Protein AF-0000000079470079 (afdb_homodimer)

Foldseek 3Di:
DPPQVLVVLLVLLVVLLVVLVVVLVVVQCVVPPVRVCCVVDVVVDPDDDDALSNLSVVLSVVSVVCSVLSVVLSVLCVVVVLDDDQLNVLSCQLSVLSNVLRVCSSVPPPVVNVVSVVSNVVSSVSSNVSNVPD/DPPQVLVVLLVLLVVLLVVLVVVLVVLQVVPVVLVVVCVVDPVVDPSQDDALSNLSVVLSVVSVVCSVLSVVLSVLCVVVVLDDDLLNVLSCLLSVLSNVLNVCSSVVPPVVNVVSSVSNVVSSVSSNVSNVPD

Radius of gyration: 19.9 Å; Cα contacts (8 Å, |Δi|>4): 316; chains: 2; bounding box: 45×56×45 Å

Solvent-accessible surface area (backbone atoms only — not comparable to full-atom values): 13755 Å² total; per-residue (Å²): 127,82,59,60,67,53,52,52,43,50,44,51,41,43,52,54,51,52,52,38,49,51,49,24,54,51,42,47,46,68,52,37,81,73,24,38,58,36,62,70,38,74,54,53,60,89,78,82,66,59,72,55,30,26,32,31,45,51,48,39,54,53,46,65,67,47,47,60,56,44,50,52,34,53,51,50,17,53,77,71,68,42,66,48,70,58,31,42,52,10,45,49,36,25,46,52,25,55,61,55,32,47,62,30,40,46,72,66,42,61,72,65,30,53,53,33,50,49,48,21,49,50,10,44,48,38,24,47,47,36,60,73,50,131,128,82,76,60,66,55,59,54,44,51,55,52,42,49,51,53,51,52,50,38,50,51,50,22,54,52,40,52,58,69,46,41,63,66,47,46,53,39,65,73,38,89,59,80,58,79,82,76,58,47,63,55,30,25,27,31,44,52,46,40,52,53,47,64,68,50,46,59,52,44,52,51,32,52,51,42,16,52,75,56,67,41,66,47,69,60,32,42,53,12,44,52,36,25,46,52,26,54,62,54,33,48,61,32,39,43,71,57,43,51,73,65,30,54,54,31,52,49,45,21,50,49,11,42,47,37,24,38,47,36,57,74,49,132

Sequence (268 aa):
MSAAPELLLIGAAIIVGILQLLWATAAARMHPEQDLKWAAGPRDEHRVLTGVSGRLDRAYRNFQETFPFFVAATFAAYLVAKTGELTLWGGLLYVGARILYVPLYAAGITGLRTLVWFVSMIGVGMIVAAIFLAMSAAPELLLIGAAIIVGILQLLWATAAARMHPEQDLKWAAGPRDEHRVLTGVSGRLDRAYRNFQETFPFFVAATFAAYLVAKTGELTLWGGLLYVGARILYVPLYAAGITGLRTLVWFVSMIGVGMIVAAIFLA

pLDDT: mean 88.1, std 15.41, range [39.72, 98.81]

Nearest PDB structures (foldseek):
  9exz-assembly2_B  TM=5.163E-01  e=6.203E+00  synthetic construct
  8i7r-assembly1_A4  TM=3.449E-01  e=9.709E+00  Mus musculus
  7uwb-assembly1_c  TM=3.811E-01  e=4.838E-02  Citrus x limon
  8qb9-assembly1_A  TM=4.125E-01  e=9.054E+00  Saccharomyces cerevisiae
  3plt-assembly1_B  TM=3.317E-01  e=7.774E+00  Saccharomyces cerevisiae

Organism: NCBI:txid2803784

Secondary structure (DSSP, 8-state):
----HHHHHHHHHHHHHHHHHHHHHHHHHHSHHHHHHHHHTT--S-----HHHHHHHHHHHHHHHHHHHHHHHHHHHHHTT--SHHHHHHHHHHHHHHHHHHHHHHTT-HHHHHHHHHHHHHHHHHHHHHHH--/----HHHHHHHHHHHHHHHHHHHHHHHHHH-HHHHHHHHHTTS-S-----HHHHHHHHHHHHHHHHHHHHHHHHHHHHHTT--SHHHHHHHHHHHHHHHHHHHHHHTT-HHHHHHHHHHHHHHHHHHHHHHH--

Structure (mmCIF, N/CA/C/O backbone):
data_AF-0000000079470079-model_v1
#
loop_
_entity.id
_entity.type
_entity.pdbx_description
1 polymer 'MAPEG family protein'
#
loop_
_atom_site.group_PDB
_atom_site.id
_atom_site.type_symbol
_atom_site.label_atom_id
_atom_site.label_alt_id
_atom_site.label_comp_id
_atom_site.label_asym_id
_atom_site.label_entity_id
_atom_site.label_seq_id
_atom_site.pdbx_PDB_ins_code
_atom_site.Cartn_x
_atom_site.Cartn_y
_atom_site.Cartn_z
_atom_site.occupancy
_atom_site.B_iso_or_equiv
_atom_site.auth_seq_id
_atom_site.auth_comp_id
_atom_site.auth_asym_id
_atom_site.auth_atom_id
_atom_site.pdbx_PDB_model_num
ATOM 1 N N . MET A 1 1 ? 12.539 -25.266 -8.367 1 41.16 1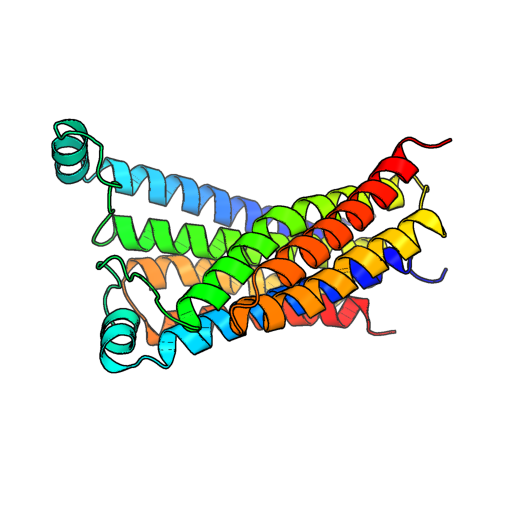 MET A N 1
ATOM 2 C CA . MET A 1 1 ? 11.188 -25.188 -8.914 1 41.16 1 MET A CA 1
ATOM 3 C C . MET A 1 1 ? 10.789 -23.734 -9.188 1 41.16 1 MET A C 1
ATOM 5 O O . MET A 1 1 ? 11.094 -22.859 -8.391 1 41.16 1 MET A O 1
ATOM 9 N N . SER A 1 2 ? 10.648 -23.281 -10.43 1 51.06 2 SER A N 1
ATOM 10 C CA . SER A 1 2 ? 10.508 -21.906 -10.906 1 51.06 2 SER A CA 1
ATOM 11 C C . SER A 1 2 ? 9.406 -21.172 -10.148 1 51.06 2 SER A C 1
ATOM 13 O O . SER A 1 2 ? 8.344 -21.734 -9.883 1 51.06 2 SER A O 1
ATOM 15 N N . ALA A 1 3 ? 9.758 -20.156 -9.32 1 63.25 3 ALA A N 1
ATOM 16 C CA . ALA A 1 3 ? 8.773 -19.422 -8.531 1 63.25 3 ALA A CA 1
ATOM 17 C C . ALA A 1 3 ? 7.508 -19.141 -9.352 1 63.25 3 ALA A C 1
ATOM 19 O O . ALA A 1 3 ? 7.578 -18.969 -10.57 1 63.25 3 ALA A O 1
ATOM 20 N N . ALA A 1 4 ? 6.273 -19.438 -8.859 1 81.12 4 ALA A N 1
ATOM 21 C CA . ALA A 1 4 ? 5.016 -19.156 -9.547 1 81.12 4 ALA A CA 1
ATOM 22 C C . ALA A 1 4 ? 4.992 -17.734 -10.086 1 81.12 4 ALA A C 1
ATOM 24 O O . ALA A 1 4 ? 5.234 -16.781 -9.336 1 81.12 4 ALA A O 1
ATOM 25 N N . PRO A 1 5 ? 5.055 -17.625 -11.445 1 92.75 5 PRO A N 1
ATOM 26 C CA . PRO A 1 5 ? 5.055 -16.297 -12.078 1 92.75 5 PRO A CA 1
ATOM 27 C C . PRO A 1 5 ? 4.023 -15.352 -11.469 1 92.75 5 PRO A C 1
ATOM 29 O O . PRO A 1 5 ? 4.215 -14.133 -11.469 1 92.75 5 PRO A O 1
ATOM 32 N N . GLU A 1 6 ? 2.994 -15.906 -10.883 1 94 6 GLU A N 1
ATOM 33 C CA . GLU A 1 6 ? 1.957 -15.086 -10.266 1 94 6 GLU A CA 1
ATOM 34 C C . GLU A 1 6 ? 2.496 -14.336 -9.047 1 94 6 GLU A C 1
ATOM 36 O O . GLU A 1 6 ? 2.072 -13.211 -8.773 1 94 6 GLU A O 1
ATOM 41 N N . LEU A 1 7 ? 3.395 -14.969 -8.359 1 94.19 7 LEU A N 1
ATOM 42 C CA . LEU A 1 7 ? 3.971 -14.305 -7.191 1 94.19 7 LEU A CA 1
ATOM 43 C C . LEU A 1 7 ? 4.906 -13.18 -7.609 1 94.19 7 LEU A C 1
ATOM 45 O O . LEU A 1 7 ? 5.02 -12.164 -6.914 1 94.19 7 LEU A O 1
ATOM 49 N N . LEU A 1 8 ? 5.527 -13.281 -8.734 1 94.69 8 LEU A N 1
ATOM 50 C CA . LEU A 1 8 ? 6.309 -12.188 -9.289 1 94.69 8 LEU A CA 1
ATOM 51 C C . LEU A 1 8 ? 5.402 -11.023 -9.695 1 94.69 8 LEU A C 1
ATOM 53 O O . LEU A 1 8 ? 5.793 -9.859 -9.602 1 94.69 8 LEU A O 1
ATOM 57 N N . LEU A 1 9 ? 4.219 -11.406 -10.102 1 97.12 9 LEU A N 1
ATOM 58 C CA . LEU A 1 9 ? 3.268 -10.367 -10.492 1 97.12 9 LEU A CA 1
ATOM 59 C C . LEU A 1 9 ? 2.791 -9.586 -9.273 1 97.12 9 LEU A C 1
ATOM 61 O O . LEU A 1 9 ? 2.453 -8.398 -9.383 1 97.12 9 LEU A O 1
ATOM 65 N N . ILE A 1 10 ? 2.791 -10.18 -8.07 1 97.25 10 ILE A N 1
ATOM 66 C CA . ILE A 1 10 ? 2.559 -9.422 -6.848 1 97.25 10 ILE A CA 1
ATOM 67 C C . ILE A 1 10 ? 3.674 -8.398 -6.656 1 97.25 10 ILE A C 1
ATOM 69 O O . ILE A 1 10 ? 3.408 -7.23 -6.352 1 97.25 10 ILE A O 1
ATOM 73 N N . GLY A 1 11 ? 4.945 -8.828 -6.867 1 96.88 11 GLY A N 1
ATOM 74 C CA . GLY A 1 11 ? 6.062 -7.902 -6.809 1 96.88 11 GLY A CA 1
ATOM 75 C C . GLY A 1 11 ? 5.93 -6.742 -7.777 1 96.88 11 GLY A C 1
ATOM 76 O O . GLY A 1 11 ? 6.184 -5.59 -7.418 1 96.88 11 GLY A O 1
ATOM 77 N N . ALA A 1 12 ? 5.523 -7.051 -8.977 1 97.75 12 ALA A N 1
ATOM 78 C CA 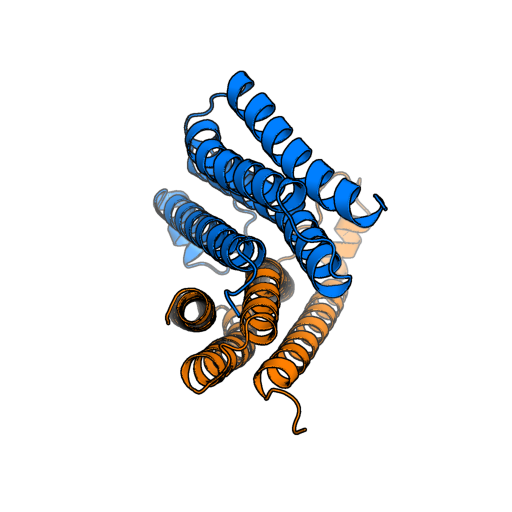. ALA A 1 12 ? 5.328 -6.02 -9.992 1 97.75 12 ALA A CA 1
ATOM 79 C C . ALA A 1 12 ? 4.227 -5.047 -9.586 1 97.75 12 ALA A C 1
ATOM 81 O O . ALA A 1 12 ? 4.359 -3.834 -9.773 1 97.75 12 ALA A O 1
ATOM 82 N N . ALA A 1 13 ? 3.172 -5.555 -9.062 1 98.62 13 ALA A N 1
ATOM 83 C CA . ALA A 1 13 ? 2.07 -4.707 -8.617 1 98.62 13 ALA A CA 1
ATOM 84 C C . ALA A 1 13 ? 2.514 -3.791 -7.477 1 98.62 13 ALA A C 1
ATOM 86 O O . ALA A 1 13 ? 2.082 -2.639 -7.395 1 98.62 13 ALA A O 1
ATOM 87 N N . ILE A 1 14 ? 3.334 -4.305 -6.594 1 98.38 14 ILE A N 1
ATOM 88 C CA . ILE A 1 14 ? 3.852 -3.496 -5.496 1 98.38 14 ILE A CA 1
ATOM 89 C C . ILE A 1 14 ? 4.688 -2.346 -6.051 1 98.38 14 ILE A C 1
ATOM 91 O O . ILE A 1 14 ? 4.578 -1.208 -5.59 1 98.38 14 ILE A O 1
ATOM 95 N N . ILE A 1 15 ? 5.512 -2.625 -7.051 1 98 15 ILE A N 1
ATOM 96 C CA . ILE A 1 15 ? 6.312 -1.585 -7.684 1 98 15 ILE A CA 1
ATOM 97 C C . ILE A 1 15 ? 5.398 -0.512 -8.273 1 98 15 ILE A C 1
ATOM 99 O O . ILE A 1 15 ? 5.645 0.685 -8.094 1 98 15 ILE A O 1
ATOM 103 N N . VAL A 1 16 ? 4.34 -0.956 -8.953 1 98 16 VAL A N 1
ATOM 104 C CA . VAL A 1 16 ? 3.365 -0.017 -9.5 1 98 16 VAL A CA 1
ATOM 105 C C . VAL A 1 16 ? 2.787 0.844 -8.383 1 98 16 VAL A C 1
ATOM 107 O O . VAL A 1 16 ? 2.701 2.068 -8.516 1 98 16 VAL A O 1
ATOM 110 N N . GLY A 1 17 ? 2.381 0.22 -7.273 1 97.88 17 GLY A N 1
ATOM 111 C CA . GLY A 1 17 ? 1.821 0.94 -6.141 1 97.88 17 GLY A CA 1
ATOM 112 C C . GLY A 1 17 ? 2.793 1.929 -5.523 1 97.88 17 GLY A C 1
ATOM 113 O O . GLY A 1 17 ? 2.422 3.066 -5.227 1 97.88 17 GLY A O 1
ATOM 114 N N . ILE A 1 18 ? 4.051 1.528 -5.34 1 96.75 18 ILE A N 1
ATOM 115 C CA . ILE A 1 18 ? 5.066 2.389 -4.742 1 96.75 18 ILE A CA 1
ATOM 116 C C . ILE A 1 18 ? 5.324 3.59 -5.648 1 96.75 18 ILE A C 1
ATOM 118 O O . ILE A 1 18 ? 5.43 4.723 -5.176 1 96.75 18 ILE A O 1
ATOM 122 N N . LEU A 1 19 ? 5.43 3.367 -6.918 1 96.69 19 LEU A N 1
ATOM 123 C CA . LEU A 1 19 ? 5.641 4.461 -7.859 1 96.69 19 LEU A CA 1
ATOM 124 C C . LEU A 1 19 ? 4.465 5.43 -7.836 1 96.69 19 LEU A C 1
ATOM 126 O O . LEU A 1 19 ? 4.652 6.648 -7.906 1 96.69 19 LEU A O 1
ATOM 130 N N . GLN A 1 20 ? 3.273 4.918 -7.777 1 97.06 20 GLN A N 1
ATOM 131 C CA . GLN A 1 20 ? 2.098 5.777 -7.691 1 97.06 20 GLN A CA 1
ATOM 132 C C . GLN A 1 20 ? 2.117 6.609 -6.41 1 97.06 20 GLN A C 1
ATOM 134 O O . GLN A 1 20 ? 1.799 7.797 -6.434 1 97.06 20 GLN A O 1
ATOM 139 N N . LEU A 1 21 ? 2.426 5.953 -5.348 1 95.12 21 LEU A N 1
ATOM 140 C CA . LEU A 1 21 ? 2.508 6.645 -4.062 1 95.12 21 LEU A CA 1
ATOM 141 C C . LEU A 1 21 ? 3.527 7.777 -4.117 1 95.12 21 LEU A C 1
ATOM 143 O O . LEU A 1 21 ? 3.234 8.898 -3.709 1 95.12 21 LEU A O 1
ATOM 147 N N . LEU A 1 22 ? 4.676 7.52 -4.656 1 93.62 22 LEU A N 1
ATOM 148 C CA . LEU A 1 22 ? 5.73 8.516 -4.77 1 93.62 22 LEU A CA 1
ATOM 149 C C . LEU A 1 22 ? 5.316 9.641 -5.711 1 93.62 22 LEU A C 1
ATOM 151 O O . LEU A 1 22 ? 5.574 10.82 -5.438 1 93.62 22 LEU A O 1
ATOM 155 N N . TRP A 1 23 ? 4.723 9.289 -6.797 1 92 23 TRP A N 1
ATOM 156 C CA . TRP A 1 23 ? 4.277 10.289 -7.766 1 92 23 TRP A CA 1
ATOM 157 C C . TRP A 1 23 ? 3.197 11.18 -7.168 1 92 23 TRP A C 1
ATOM 159 O O . TRP A 1 23 ? 3.258 12.406 -7.297 1 92 23 TRP A O 1
ATOM 169 N N . ALA A 1 24 ? 2.244 10.602 -6.527 1 91.56 24 ALA A N 1
ATOM 170 C CA . ALA A 1 24 ? 1.172 11.367 -5.906 1 91.56 24 ALA A CA 1
ATOM 171 C C . ALA A 1 24 ? 1.721 12.305 -4.828 1 91.56 24 ALA A C 1
ATOM 173 O O . ALA A 1 24 ? 1.316 13.461 -4.742 1 91.56 24 ALA A O 1
ATOM 174 N N . THR A 1 25 ? 2.631 11.773 -4.039 1 88.5 25 THR A N 1
ATOM 175 C CA . THR A 1 25 ? 3.238 12.562 -2.973 1 88.5 25 THR A CA 1
ATOM 176 C C . THR A 1 25 ? 4.051 13.719 -3.551 1 88.5 25 THR A C 1
ATOM 178 O O . THR A 1 25 ? 3.967 14.852 -3.066 1 88.5 25 THR A O 1
ATOM 181 N N . ALA A 1 26 ? 4.828 13.453 -4.594 1 87.25 26 ALA A N 1
ATOM 182 C CA . ALA A 1 26 ? 5.629 14.484 -5.25 1 87.25 26 ALA A CA 1
ATOM 183 C C . ALA A 1 26 ? 4.742 15.555 -5.875 1 87.25 26 ALA A C 1
ATOM 185 O O . ALA A 1 26 ? 5.023 16.75 -5.762 1 87.25 26 ALA A O 1
ATOM 186 N N . ALA A 1 27 ? 3.715 15.195 -6.523 1 85.75 27 ALA A N 1
ATOM 187 C CA . ALA A 1 27 ? 2.803 16.125 -7.176 1 85.75 27 ALA A CA 1
ATOM 188 C C . ALA A 1 27 ? 2.096 17.016 -6.152 1 85.75 27 ALA A C 1
ATOM 190 O O . ALA A 1 27 ? 1.812 18.188 -6.418 1 85.75 27 ALA A O 1
ATOM 191 N N . ALA A 1 28 ? 1.817 16.438 -5.094 1 81 28 ALA A N 1
ATOM 192 C CA . ALA A 1 28 ? 1.152 17.188 -4.031 1 81 28 ALA A CA 1
ATOM 193 C C . ALA A 1 28 ? 2.072 18.25 -3.459 1 81 28 ALA A C 1
ATOM 195 O O . ALA A 1 28 ? 1.606 19.297 -2.998 1 81 28 ALA A O 1
ATOM 196 N N . ARG A 1 29 ? 3.361 18.062 -3.609 1 76.94 29 ARG A N 1
ATOM 197 C CA . ARG A 1 29 ? 4.34 18.984 -3.057 1 76.94 29 ARG A CA 1
ATOM 198 C C . ARG A 1 29 ? 4.684 20.078 -4.066 1 76.94 29 ARG A C 1
ATOM 200 O O . ARG A 1 29 ? 5.199 21.141 -3.693 1 76.94 29 ARG A O 1
ATOM 207 N N . MET A 1 30 ? 4.629 19.797 -5.34 1 67.44 30 MET A N 1
ATOM 208 C CA . MET A 1 30 ? 4.988 20.75 -6.383 1 67.44 30 MET A CA 1
ATOM 209 C C . MET A 1 30 ? 3.984 21.906 -6.438 1 67.44 30 MET A C 1
ATOM 211 O O . MET A 1 30 ? 4.238 22.922 -7.074 1 67.44 30 MET A O 1
ATOM 215 N N . HIS A 1 31 ? 2.93 21.875 -6.102 1 57.59 31 HIS A N 1
ATOM 216 C CA . HIS A 1 31 ? 2.08 23.047 -5.988 1 57.59 31 HIS A CA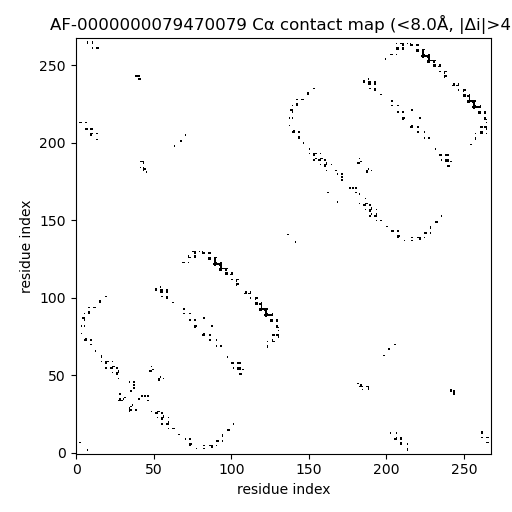 1
ATOM 217 C C . HIS A 1 31 ? 2.334 23.781 -4.68 1 57.59 31 HIS A C 1
ATOM 219 O O . HIS A 1 31 ? 1.545 23.672 -3.738 1 57.59 31 HIS A O 1
ATOM 225 N N . PRO A 1 32 ? 3.512 24.422 -4.605 1 50.47 32 PRO A N 1
ATOM 226 C CA . PRO A 1 32 ? 4.32 24.906 -3.48 1 50.47 32 PRO A CA 1
ATOM 227 C C . PRO A 1 32 ? 3.553 25.859 -2.566 1 50.47 32 PRO A C 1
ATOM 229 O O . PRO A 1 32 ? 3.748 25.844 -1.348 1 50.47 32 PRO A O 1
ATOM 232 N N . GLU A 1 33 ? 3.164 26.938 -3.238 1 48.78 33 GLU A N 1
ATOM 233 C CA . GLU A 1 33 ? 2.617 27.969 -2.365 1 48.78 33 GLU A CA 1
ATOM 234 C C . GLU A 1 33 ? 1.643 27.375 -1.351 1 48.78 33 GLU A C 1
ATOM 236 O O . GLU A 1 33 ? 1.713 27.688 -0.16 1 48.78 33 GLU A O 1
ATOM 241 N N . GLN A 1 34 ? 0.645 26.781 -1.829 1 48.69 34 GLN A N 1
ATOM 242 C CA . GLN A 1 34 ? -0.403 26.266 -0.956 1 48.69 34 GLN A CA 1
ATOM 243 C C . GLN A 1 34 ? 0.083 25.031 -0.182 1 48.69 34 GLN A C 1
ATOM 245 O O . GLN A 1 34 ? -0.277 24.844 0.982 1 48.69 34 GLN A O 1
ATOM 250 N N . ASP A 1 35 ? 1.015 24.156 -0.714 1 49.47 35 ASP A N 1
ATOM 251 C CA . ASP A 1 35 ? 1.296 22.797 -0.261 1 49.47 35 ASP A CA 1
ATOM 252 C C . ASP A 1 35 ? 2.514 22.766 0.66 1 49.47 35 ASP A C 1
ATOM 254 O O . ASP A 1 35 ? 2.545 22.016 1.633 1 49.47 35 ASP A O 1
ATOM 258 N N . LEU A 1 36 ? 3.605 23.547 0.278 1 47.56 36 LEU A N 1
ATOM 259 C CA . LEU A 1 36 ? 4.789 23.531 1.129 1 47.56 36 LEU A CA 1
ATOM 260 C C . LEU A 1 36 ? 4.449 24 2.543 1 47.56 36 LEU A C 1
ATOM 262 O O . LEU A 1 36 ? 4.938 23.422 3.521 1 47.56 36 LEU A O 1
ATOM 266 N N . LYS A 1 37 ? 3.861 25.203 2.562 1 49.47 37 LYS A N 1
ATOM 267 C CA . LYS A 1 37 ? 3.447 25.672 3.885 1 49.47 37 LYS A CA 1
ATOM 268 C C . LYS A 1 37 ? 2.627 24.609 4.609 1 49.47 37 LYS A C 1
ATOM 270 O O . LYS A 1 37 ? 2.791 24.406 5.812 1 49.47 37 LYS A O 1
ATOM 275 N N . TRP A 1 38 ? 1.788 24 3.672 1 55.16 38 TRP A N 1
ATOM 276 C CA . TRP A 1 38 ? 0.929 22.984 4.27 1 55.16 38 TRP A CA 1
ATOM 277 C C . TRP A 1 38 ? 1.735 21.75 4.656 1 55.16 38 TRP A C 1
ATOM 279 O O . TRP A 1 38 ? 1.558 21.203 5.75 1 55.16 38 TRP A O 1
ATOM 289 N N . ALA A 1 39 ? 2.758 21.469 3.762 1 53.88 39 ALA A N 1
ATOM 290 C CA . ALA A 1 39 ? 3.588 20.281 3.971 1 53.88 39 ALA A CA 1
ATOM 291 C C . ALA A 1 39 ? 4.531 20.469 5.152 1 53.88 39 ALA A C 1
ATOM 293 O O . ALA A 1 39 ? 4.824 19.516 5.883 1 53.88 39 ALA A O 1
ATOM 294 N N . ALA A 1 40 ? 5.012 21.688 5.301 1 50.94 40 ALA A N 1
ATOM 295 C CA . ALA A 1 40 ? 5.949 22.047 6.363 1 50.94 40 ALA A CA 1
ATOM 296 C C . ALA A 1 40 ? 5.219 22.328 7.672 1 50.94 40 ALA A C 1
ATOM 298 O O . ALA A 1 40 ? 5.844 22.469 8.719 1 50.94 40 ALA A O 1
ATOM 299 N N . GLY A 1 41 ? 3.908 22.484 7.473 1 53.47 41 GLY A N 1
ATOM 300 C CA . GLY A 1 41 ? 3.133 22.875 8.641 1 53.47 41 GLY A CA 1
ATOM 301 C C . GLY A 1 41 ? 2.547 21.688 9.383 1 53.47 41 GLY A C 1
ATOM 302 O O . GLY A 1 41 ? 2.824 20.531 9.047 1 53.47 41 GLY A O 1
ATOM 303 N N . PRO A 1 42 ? 1.974 21.953 10.375 1 55.75 42 PRO A N 1
ATOM 304 C CA . PRO A 1 42 ? 1.371 20.922 11.219 1 55.75 42 PRO A CA 1
ATOM 305 C C . PRO A 1 42 ? 0.228 20.188 10.516 1 55.75 42 PRO A C 1
ATOM 307 O O . PRO A 1 42 ? -0.292 19.203 11.055 1 55.75 42 PRO A O 1
ATOM 310 N N . ARG A 1 43 ? 0.155 20.438 9.109 1 55.03 43 ARG A N 1
ATOM 311 C CA . ARG A 1 43 ? -0.821 19.859 8.188 1 55.03 43 ARG A CA 1
ATOM 312 C C . ARG A 1 43 ? -2.205 19.797 8.828 1 55.03 43 ARG A C 1
ATOM 314 O O . ARG A 1 43 ? -2.949 18.844 8.609 1 55.03 43 ARG A O 1
ATOM 321 N N . ASP A 1 44 ? -2.529 20.594 9.875 1 55.03 44 ASP A N 1
ATOM 322 C CA . ASP A 1 44 ? -3.799 20.719 10.586 1 55.03 44 ASP A CA 1
ATOM 323 C C . ASP A 1 44 ? -4.918 21.156 9.641 1 55.03 44 ASP A C 1
ATOM 325 O O . ASP A 1 44 ? -6.098 20.969 9.945 1 55.03 44 ASP A O 1
ATOM 329 N N . GLU A 1 45 ? -4.473 21.734 8.492 1 55.69 45 GLU A N 1
ATOM 330 C CA . GLU A 1 45 ? -5.547 22.188 7.609 1 55.69 45 GLU A CA 1
ATOM 331 C C . GLU A 1 45 ? -5.805 21.172 6.5 1 55.69 45 GLU A C 1
ATOM 333 O O . GLU A 1 45 ? -4.879 20.516 6.023 1 55.69 45 GLU A O 1
ATOM 338 N N . HIS A 1 46 ? -7.098 20.797 6.43 1 56.78 46 HIS A N 1
ATOM 339 C CA . HIS A 1 46 ? -7.516 19.859 5.395 1 56.78 46 HIS A CA 1
ATOM 340 C C . HIS A 1 46 ? -7.086 20.328 4.012 1 56.78 46 HIS A C 1
ATOM 342 O O . HIS A 1 46 ? -7.301 21.484 3.654 1 56.78 46 HIS A O 1
ATOM 348 N N . ARG A 1 47 ? -6.051 19.797 3.445 1 61.09 47 ARG A N 1
ATOM 349 C CA . ARG A 1 47 ? -5.598 20.125 2.1 1 61.09 47 ARG A CA 1
ATOM 350 C C . ARG A 1 47 ? -6.41 19.391 1.047 1 61.09 47 ARG A C 1
ATOM 352 O O . ARG A 1 47 ? -6.609 18.172 1.152 1 61.09 47 ARG A O 1
ATOM 359 N N . VAL A 1 48 ? -7.223 20.219 0.25 1 69.44 48 VAL A N 1
ATOM 360 C CA . VAL A 1 48 ? -7.891 19.625 -0.902 1 69.44 48 VAL A CA 1
ATOM 361 C C . VAL A 1 48 ? -6.984 19.719 -2.129 1 69.44 48 VAL A C 1
ATOM 363 O O . VAL A 1 48 ? -6.578 20.812 -2.527 1 69.44 48 VAL A O 1
ATOM 366 N N . LEU A 1 49 ? -6.434 18.594 -2.58 1 80.19 49 LEU A N 1
ATOM 367 C CA . LEU A 1 49 ? -5.625 18.547 -3.795 1 80.19 49 LEU A CA 1
ATOM 368 C C . LEU A 1 49 ? -6.492 18.734 -5.035 1 80.19 49 LEU A C 1
ATOM 370 O O . LEU A 1 49 ? -7.617 18.219 -5.094 1 80.19 49 LEU A O 1
ATOM 374 N N . THR A 1 50 ? -6.098 19.609 -5.941 1 82.69 50 THR A N 1
ATOM 375 C CA . THR A 1 50 ? -6.824 19.844 -7.188 1 82.69 50 THR A CA 1
ATOM 376 C C . THR A 1 50 ? -5.93 19.578 -8.391 1 82.69 50 THR A C 1
ATOM 378 O O . THR A 1 50 ? -4.746 19.266 -8.242 1 82.69 50 THR A O 1
ATOM 381 N N . GLY A 1 51 ? -6.562 19.562 -9.633 1 89.25 51 GLY A N 1
ATOM 382 C CA . GLY A 1 51 ? -5.785 19.359 -10.844 1 89.25 51 GLY A CA 1
ATOM 383 C C . GLY A 1 51 ? -5.133 17.984 -10.922 1 89.25 51 GLY A C 1
ATOM 384 O O . GLY A 1 51 ? -5.734 16.984 -10.523 1 89.25 51 GLY A O 1
ATOM 385 N N . VAL A 1 52 ? -3.924 17.969 -11.461 1 91.25 52 VAL A N 1
ATOM 386 C CA . VAL A 1 52 ? -3.219 16.703 -11.688 1 91.25 52 VAL A CA 1
ATOM 387 C C . VAL A 1 52 ? -2.854 16.062 -10.352 1 91.25 52 VAL A C 1
ATOM 389 O O . VAL A 1 52 ? -2.891 14.844 -10.211 1 91.25 52 VAL A O 1
ATOM 392 N N . SER A 1 53 ? -2.498 16.891 -9.383 1 90.88 53 SER A N 1
ATOM 393 C CA . SER A 1 53 ? -2.172 16.344 -8.07 1 90.88 53 SER A CA 1
ATOM 394 C C . SER A 1 53 ? -3.367 15.609 -7.461 1 90.88 53 SER A C 1
ATOM 396 O O . SER A 1 53 ? -3.215 14.539 -6.867 1 90.88 53 SER A O 1
ATOM 398 N N . GLY A 1 54 ? -4.539 16.188 -7.621 1 91.31 54 GLY A N 1
ATOM 399 C CA . GLY A 1 54 ? -5.754 15.531 -7.152 1 91.31 54 GLY A CA 1
ATOM 400 C C . GLY A 1 54 ? -6.051 14.234 -7.879 1 91.31 54 GLY A C 1
ATOM 401 O O . GLY A 1 54 ? -6.48 13.258 -7.262 1 91.31 54 GLY A O 1
ATOM 402 N N . ARG A 1 55 ? -5.883 14.203 -9.148 1 94.19 55 ARG A N 1
ATOM 403 C CA . ARG A 1 55 ? -6.156 13.008 -9.938 1 94.19 55 ARG A CA 1
ATOM 404 C C . ARG A 1 55 ? -5.191 11.883 -9.586 1 94.19 55 ARG A C 1
ATOM 406 O O . ARG A 1 55 ? -5.586 10.719 -9.516 1 94.19 55 ARG A O 1
ATOM 413 N N . LEU A 1 56 ? -3.932 12.258 -9.328 1 94.94 56 LEU A N 1
ATOM 414 C CA . LEU A 1 56 ? -2.947 11.25 -8.945 1 94.94 56 LEU A CA 1
ATOM 415 C C . LEU A 1 56 ? -3.268 10.68 -7.566 1 94.94 56 LEU A C 1
ATOM 417 O O . LEU A 1 56 ? -3.09 9.477 -7.332 1 94.94 56 LEU A O 1
ATOM 421 N N . ASP A 1 57 ? -3.701 11.469 -6.695 1 92.88 57 ASP A N 1
ATOM 422 C CA . ASP A 1 57 ? -4.102 11.008 -5.371 1 92.88 57 ASP A CA 1
ATOM 423 C C . ASP A 1 57 ? -5.277 10.039 -5.461 1 92.88 57 ASP A C 1
ATOM 425 O O . ASP A 1 57 ? -5.273 8.984 -4.816 1 92.88 57 ASP A O 1
ATOM 429 N N . ARG A 1 58 ? -6.273 10.391 -6.23 1 94 58 ARG A N 1
ATOM 430 C CA . ARG A 1 58 ? -7.441 9.531 -6.395 1 94 58 ARG A CA 1
ATOM 431 C C . ARG A 1 58 ? -7.062 8.227 -7.086 1 94 58 ARG A C 1
ATOM 433 O O . ARG A 1 58 ? -7.621 7.172 -6.781 1 94 58 ARG A O 1
ATOM 440 N N . ALA A 1 59 ? -6.172 8.336 -8.039 1 96.5 59 ALA A N 1
ATOM 441 C CA . ALA A 1 59 ? -5.691 7.121 -8.695 1 96.5 59 ALA A CA 1
ATOM 442 C C . ALA A 1 59 ? -5.031 6.176 -7.691 1 96.5 59 ALA A C 1
ATOM 444 O O . ALA A 1 59 ? -5.242 4.961 -7.746 1 96.5 59 ALA A O 1
ATOM 445 N N . TYR A 1 60 ? -4.23 6.719 -6.828 1 96.38 60 TYR A N 1
ATOM 446 C CA . TYR A 1 60 ? -3.562 5.887 -5.832 1 96.38 60 TYR A CA 1
ATOM 447 C C . TYR A 1 60 ? -4.574 5.277 -4.867 1 96.38 60 TYR A C 1
ATOM 449 O O . TYR A 1 60 ? -4.453 4.109 -4.492 1 96.38 60 TYR A O 1
ATOM 457 N N . ARG A 1 61 ? -5.531 6.027 -4.434 1 94.81 61 ARG A N 1
ATOM 458 C CA . ARG A 1 61 ? -6.578 5.492 -3.566 1 94.81 61 ARG A CA 1
ATOM 459 C C . ARG A 1 61 ? -7.312 4.336 -4.242 1 94.81 61 ARG A C 1
ATOM 461 O O . ARG A 1 61 ? -7.641 3.34 -3.594 1 94.81 61 ARG A O 1
ATOM 468 N N . ASN A 1 62 ? -7.605 4.578 -5.492 1 96.06 62 ASN A N 1
ATOM 469 C CA . ASN A 1 62 ? -8.227 3.502 -6.262 1 96.06 62 ASN A CA 1
ATOM 470 C C . ASN A 1 62 ? -7.359 2.244 -6.262 1 96.06 62 ASN A C 1
ATOM 472 O O . ASN A 1 62 ? -7.875 1.131 -6.156 1 96.06 62 ASN A O 1
ATOM 476 N N . PHE A 1 63 ? -6.023 2.365 -6.445 1 97.75 63 PHE A N 1
ATOM 477 C CA . PHE A 1 63 ? -5.102 1.235 -6.387 1 97.75 63 PHE A CA 1
ATOM 478 C C . PHE A 1 63 ? -5.195 0.532 -5.035 1 97.75 63 PHE A C 1
ATOM 480 O O . PHE A 1 63 ? -5.242 -0.698 -4.973 1 97.75 63 PHE A O 1
ATOM 487 N N . GLN A 1 64 ? -5.223 1.306 -3.945 1 96.56 64 GLN A N 1
ATOM 488 C CA . GLN A 1 64 ? -5.305 0.745 -2.6 1 96.56 64 GLN A CA 1
ATOM 489 C C . GLN A 1 64 ? -6.582 -0.066 -2.42 1 96.56 64 GLN A C 1
ATOM 491 O O . GLN A 1 64 ? -6.613 -1.027 -1.648 1 96.56 64 GLN A O 1
ATOM 496 N N . GLU A 1 65 ? -7.652 0.219 -3.109 1 96 65 GLU A N 1
ATOM 497 C CA . GLU A 1 65 ? -8.938 -0.476 -3.018 1 96 65 GLU A CA 1
ATOM 498 C C . GLU A 1 65 ? -8.859 -1.858 -3.66 1 96 65 GLU A C 1
ATOM 500 O O . GLU A 1 65 ? -9.516 -2.797 -3.203 1 96 65 GLU A O 1
ATOM 505 N N . THR A 1 66 ? -8.117 -1.974 -4.699 1 96.62 66 THR A N 1
ATOM 506 C CA . THR A 1 66 ? -8.18 -3.191 -5.496 1 96.62 66 THR A CA 1
ATOM 507 C C . THR A 1 66 ? -6.977 -4.086 -5.223 1 96.62 66 THR A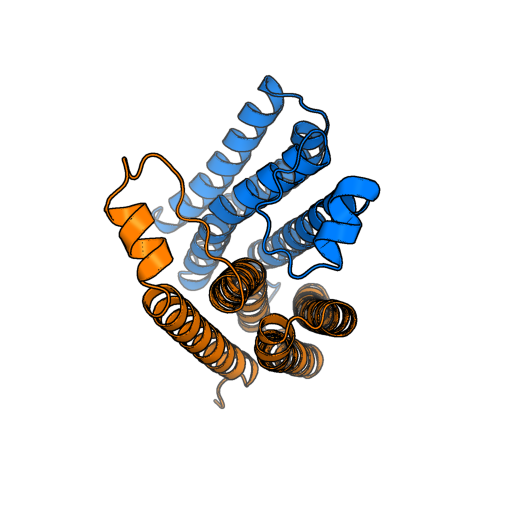 C 1
ATOM 509 O O . THR A 1 66 ? -7.062 -5.309 -5.359 1 96.62 66 THR A O 1
ATOM 512 N N . PHE A 1 67 ? -5.902 -3.529 -4.824 1 98.44 67 PHE A N 1
ATOM 513 C CA . PHE A 1 67 ? -4.652 -4.242 -4.605 1 98.44 67 PHE A CA 1
ATOM 514 C C . PHE A 1 67 ? -4.844 -5.383 -3.617 1 98.44 67 PHE A C 1
ATOM 516 O O . PHE A 1 67 ? -4.398 -6.508 -3.865 1 98.44 67 PHE A O 1
ATOM 523 N N . PRO A 1 68 ? -5.504 -5.203 -2.42 1 96.62 68 PRO A N 1
ATOM 524 C CA . PRO A 1 68 ? -5.668 -6.312 -1.476 1 96.62 68 PRO A CA 1
ATOM 525 C C . PRO A 1 68 ? -6.426 -7.492 -2.078 1 96.62 68 PRO A C 1
ATOM 527 O O . PRO A 1 68 ? -6.141 -8.648 -1.746 1 96.62 68 PRO A O 1
ATOM 530 N N . PHE A 1 69 ? -7.383 -7.227 -2.926 1 97.31 69 PHE A N 1
ATOM 531 C CA . PHE A 1 69 ? -8.109 -8.32 -3.57 1 97.31 69 PHE A CA 1
ATOM 532 C C . PHE A 1 69 ? -7.18 -9.125 -4.469 1 97.31 69 PHE A C 1
ATOM 534 O O . PHE A 1 69 ? -7.211 -10.359 -4.453 1 97.31 69 PHE A O 1
ATOM 541 N N . PHE A 1 70 ? -6.402 -8.43 -5.227 1 98.69 70 PHE A N 1
ATOM 542 C CA . PHE A 1 70 ? -5.457 -9.094 -6.117 1 98.69 70 PHE A CA 1
ATOM 543 C C . PHE A 1 70 ? -4.488 -9.961 -5.32 1 98.69 70 PHE A C 1
ATOM 545 O O . PHE A 1 70 ? -4.262 -11.125 -5.664 1 98.69 70 PHE A O 1
ATOM 552 N N . VAL A 1 71 ? -3.918 -9.43 -4.281 1 98.38 71 VAL A N 1
ATOM 553 C CA . VAL A 1 71 ? -2.924 -10.109 -3.463 1 98.38 71 VAL A CA 1
ATOM 554 C C . VAL A 1 71 ? -3.557 -11.328 -2.787 1 98.38 71 VAL A C 1
ATOM 556 O O . VAL A 1 71 ? -3.016 -12.43 -2.85 1 98.38 71 VAL A O 1
ATOM 559 N N . ALA A 1 72 ? -4.703 -11.125 -2.178 1 97.25 72 ALA A N 1
ATOM 560 C CA . ALA A 1 72 ? -5.383 -12.219 -1.484 1 97.25 72 ALA A CA 1
ATOM 561 C C . ALA A 1 72 ? -5.734 -13.352 -2.449 1 97.25 72 ALA A C 1
ATOM 563 O O . ALA A 1 72 ? -5.5 -14.523 -2.15 1 97.25 72 ALA A O 1
ATOM 564 N N . ALA A 1 73 ? -6.305 -13 -3.564 1 97.75 73 ALA A N 1
ATOM 565 C CA . ALA A 1 73 ? -6.668 -14.008 -4.551 1 97.75 73 ALA A CA 1
ATOM 566 C C . ALA A 1 73 ? -5.441 -14.781 -5.027 1 97.75 73 ALA A C 1
ATOM 568 O O . ALA A 1 73 ? -5.484 -16 -5.152 1 97.75 73 ALA A O 1
ATOM 569 N N . THR A 1 74 ? -4.371 -14.062 -5.324 1 97.94 74 THR A N 1
ATOM 570 C CA . THR A 1 74 ? -3.158 -14.68 -5.852 1 97.94 74 THR A CA 1
ATOM 571 C C . THR A 1 74 ? -2.529 -15.609 -4.816 1 97.94 74 THR A C 1
ATOM 573 O O . THR A 1 74 ? -2.158 -16.734 -5.133 1 97.94 74 THR A O 1
ATOM 576 N N . PHE A 1 75 ? -2.416 -15.211 -3.562 1 97 75 PHE A N 1
ATOM 577 C CA . PHE A 1 75 ? -1.88 -16.062 -2.508 1 97 75 PHE A CA 1
ATOM 578 C C . PHE A 1 75 ? -2.762 -17.297 -2.305 1 97 75 PHE A C 1
ATOM 580 O O . PHE A 1 75 ? -2.258 -18.406 -2.152 1 97 75 PHE A O 1
ATOM 587 N N . ALA A 1 76 ? -4.043 -17.094 -2.273 1 95.69 76 ALA A N 1
ATOM 588 C CA . ALA A 1 76 ? -4.957 -18.219 -2.084 1 95.69 76 ALA A CA 1
ATOM 589 C C . ALA A 1 76 ? -4.797 -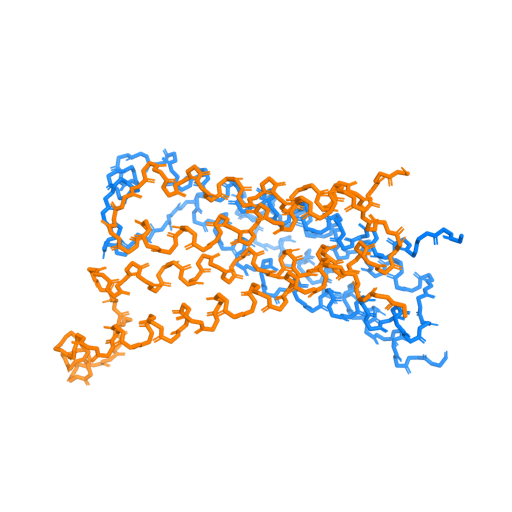19.25 -3.201 1 95.69 76 ALA A C 1
ATOM 591 O O . ALA A 1 76 ? -4.668 -20.438 -2.938 1 95.69 76 ALA A O 1
ATOM 592 N N . ALA A 1 77 ? -4.816 -18.781 -4.418 1 96.38 77 ALA A N 1
ATOM 593 C CA . ALA A 1 77 ? -4.645 -19.688 -5.547 1 96.38 77 ALA A CA 1
ATOM 594 C C . ALA A 1 77 ? -3.33 -20.453 -5.441 1 96.38 77 ALA A C 1
ATOM 596 O O . ALA A 1 77 ? -3.281 -21.656 -5.719 1 96.38 77 ALA A O 1
ATOM 597 N N . TYR A 1 78 ? -2.268 -19.781 -5.039 1 95.25 78 TYR A N 1
ATOM 598 C CA . TYR A 1 78 ? -0.958 -20.391 -4.895 1 95.25 78 TYR A CA 1
ATOM 599 C C . TYR A 1 78 ? -0.976 -21.453 -3.799 1 95.25 78 TYR A C 1
ATOM 601 O O . TYR A 1 78 ? -0.514 -22.578 -4.004 1 95.25 78 TYR A O 1
ATOM 609 N N . LEU A 1 79 ? -1.543 -21.156 -2.678 1 93.94 79 LEU A N 1
ATOM 610 C CA . LEU A 1 79 ? -1.489 -22.016 -1.496 1 93.94 79 LEU A CA 1
ATOM 611 C C . LEU A 1 79 ? -2.334 -23.266 -1.694 1 93.94 79 LEU A C 1
ATOM 613 O O . LEU A 1 79 ? -2.027 -24.312 -1.134 1 93.94 79 LEU A O 1
ATOM 617 N N . VAL A 1 80 ? -3.361 -23.156 -2.557 1 94 80 VAL A N 1
ATOM 618 C CA . VAL A 1 80 ? -4.191 -24.344 -2.777 1 94 80 VAL A CA 1
ATOM 619 C C . VAL A 1 80 ? -3.775 -25.031 -4.07 1 94 80 VAL A C 1
ATOM 621 O O . VAL A 1 80 ? -4.492 -25.906 -4.582 1 94 80 VAL A O 1
ATOM 624 N N . ALA A 1 81 ? -2.711 -24.578 -4.664 1 94.44 81 ALA A N 1
ATOM 625 C CA . ALA A 1 81 ? -2.078 -25.219 -5.816 1 94.44 81 ALA A CA 1
ATOM 626 C C . ALA A 1 81 ? -2.992 -25.172 -7.039 1 94.44 81 ALA A C 1
ATOM 628 O O . ALA A 1 81 ? -3.141 -26.156 -7.754 1 94.44 81 ALA A O 1
ATOM 629 N N . LYS A 1 82 ? -3.576 -24.047 -7.242 1 94.81 82 LYS A N 1
ATOM 630 C CA . LYS A 1 82 ? -4.477 -23.875 -8.375 1 94.81 82 LYS A CA 1
ATOM 631 C C . LYS A 1 82 ? -3.963 -22.781 -9.32 1 94.81 82 LYS A C 1
ATOM 633 O O . LYS A 1 82 ? -4.734 -22.203 -10.094 1 94.81 82 LYS A O 1
ATOM 638 N N . THR A 1 83 ? -2.664 -22.531 -9.25 1 95.81 83 THR A N 1
ATOM 639 C CA . THR A 1 83 ? -2.074 -21.594 -10.211 1 95.81 83 THR A CA 1
ATOM 640 C C . THR A 1 83 ? -1.896 -22.266 -11.57 1 95.81 83 THR A C 1
ATOM 642 O O . THR A 1 83 ? -1.719 -23.484 -11.656 1 95.81 83 THR A O 1
ATOM 645 N N . GLY A 1 84 ? -1.979 -21.531 -12.68 1 95.19 84 GLY A N 1
ATOM 646 C CA . GLY A 1 84 ? -1.839 -21.969 -14.055 1 95.19 84 GLY A CA 1
ATOM 647 C C . GLY A 1 84 ? -2.061 -20.859 -15.062 1 95.19 84 GLY A C 1
ATOM 648 O O . GLY A 1 84 ? -1.837 -19.688 -14.758 1 95.19 84 GLY A O 1
ATOM 649 N N . GLU A 1 85 ? -2.408 -21.281 -16.219 1 96.44 85 GLU A N 1
ATOM 650 C CA . GLU A 1 85 ? -2.551 -20.297 -17.297 1 96.44 85 GLU A CA 1
ATOM 651 C C . GLU A 1 85 ? -3.619 -19.266 -16.969 1 96.44 85 GLU A C 1
ATOM 653 O O . GLU A 1 85 ? -3.43 -18.078 -17.219 1 96.44 85 GLU A O 1
ATOM 658 N N . LEU A 1 86 ? -4.688 -19.734 -16.391 1 97.25 86 LEU A N 1
ATOM 659 C CA . LEU A 1 86 ? -5.785 -18.828 -16.062 1 97.25 86 LEU A CA 1
ATOM 660 C C . LEU A 1 86 ? -5.336 -17.766 -15.07 1 97.25 86 LEU A C 1
ATOM 662 O O . LEU A 1 86 ? -5.598 -16.578 -15.266 1 97.25 86 LEU A O 1
ATOM 666 N N . THR A 1 87 ? -4.66 -18.188 -14.039 1 97.81 87 THR A N 1
ATOM 667 C CA . THR A 1 87 ? -4.223 -17.234 -13.031 1 97.81 87 THR A CA 1
ATOM 668 C C . THR A 1 87 ? -3.084 -16.375 -13.562 1 97.81 87 THR A C 1
ATOM 670 O O . THR A 1 87 ? -2.969 -15.195 -13.195 1 97.81 87 THR A O 1
ATOM 673 N N . LEU A 1 88 ? -2.244 -16.875 -14.422 1 97.81 88 LEU A N 1
ATOM 674 C CA . LEU A 1 88 ? -1.172 -16.094 -15.016 1 97.81 88 LEU A CA 1
ATOM 675 C C . LEU A 1 88 ? -1.738 -14.961 -15.867 1 97.81 88 LEU A C 1
ATOM 677 O O . LEU A 1 88 ? -1.342 -13.805 -15.711 1 97.81 88 LEU A O 1
ATOM 681 N N . TRP A 1 89 ? -2.637 -15.32 -16.719 1 98.25 89 TRP A N 1
ATOM 682 C CA . TRP A 1 89 ? -3.238 -14.297 -17.562 1 98.25 89 TRP A CA 1
ATOM 683 C C . TRP A 1 89 ? -4.051 -13.305 -16.734 1 98.25 89 TRP A C 1
ATOM 685 O O . TRP A 1 89 ? -4.078 -12.109 -17.047 1 98.25 89 TRP A O 1
ATOM 695 N N . GLY A 1 90 ? -4.766 -13.805 -15.711 1 98.62 90 GLY A N 1
ATOM 696 C CA . GLY A 1 90 ? -5.457 -12.906 -14.805 1 98.62 90 GLY A CA 1
ATOM 697 C C . GLY A 1 90 ? -4.535 -11.883 -14.156 1 98.62 90 GLY A C 1
ATOM 698 O O . GLY A 1 90 ? -4.852 -10.695 -14.125 1 98.62 90 GLY A O 1
ATOM 699 N N . GLY A 1 91 ? -3.408 -12.367 -13.641 1 98.62 91 GLY A N 1
ATOM 700 C CA . GLY A 1 91 ? -2.432 -11.477 -13.031 1 98.62 91 GLY A CA 1
ATOM 701 C C . GLY A 1 91 ? -1.858 -10.469 -14.008 1 98.62 91 GLY A C 1
ATOM 702 O O . GLY A 1 91 ? -1.691 -9.297 -13.672 1 98.62 91 GLY A O 1
ATOM 703 N N . LEU A 1 92 ? -1.578 -10.883 -15.234 1 98.69 92 LEU A N 1
ATOM 704 C CA . LEU A 1 92 ? -1.042 -9.992 -16.266 1 98.69 92 LEU A CA 1
ATOM 705 C C . LEU A 1 92 ? -2.051 -8.906 -16.625 1 98.69 92 LEU A C 1
ATOM 707 O O . LEU A 1 92 ? -1.68 -7.746 -16.812 1 98.69 92 LEU A O 1
ATOM 711 N N . LEU A 1 93 ? -3.275 -9.328 -16.734 1 98.75 93 LEU A N 1
ATOM 712 C CA . LEU A 1 93 ? -4.324 -8.352 -17.031 1 98.75 93 LEU A CA 1
ATOM 713 C C . LEU A 1 93 ? -4.43 -7.312 -15.914 1 98.75 93 LEU A C 1
ATOM 715 O O . LEU A 1 93 ? -4.535 -6.117 -16.188 1 98.75 93 LEU A O 1
ATOM 719 N N . TYR A 1 94 ? -4.449 -7.75 -14.648 1 98.81 94 TYR A N 1
ATOM 720 C CA . TYR A 1 94 ? -4.555 -6.809 -13.539 1 98.81 94 TYR A CA 1
ATOM 721 C C . TYR A 1 94 ? -3.387 -5.832 -13.539 1 98.81 94 TYR A C 1
ATOM 723 O O . TYR A 1 94 ? -3.586 -4.617 -13.586 1 98.81 94 TYR A O 1
ATOM 731 N N . VAL A 1 95 ? -2.15 -6.371 -13.586 1 98.81 95 VAL A N 1
ATOM 732 C CA . VAL A 1 95 ? -0.964 -5.531 -13.469 1 98.81 95 VAL A CA 1
ATOM 733 C C . VAL A 1 95 ? -0.867 -4.602 -14.68 1 98.81 95 VAL A C 1
ATOM 735 O O . VAL A 1 95 ? -0.622 -3.402 -14.531 1 98.81 95 VAL A O 1
ATOM 738 N N . GLY A 1 96 ? -1.089 -5.129 -15.875 1 98.81 96 GLY A N 1
ATOM 739 C CA . GLY A 1 96 ? -1.041 -4.312 -17.078 1 98.81 96 GLY A CA 1
ATOM 740 C C . GLY A 1 96 ? -2.064 -3.191 -17.078 1 98.81 96 GLY A C 1
ATOM 741 O O . GLY A 1 96 ? -1.745 -2.053 -17.422 1 98.81 96 GLY A O 1
ATOM 742 N N . ALA A 1 97 ? -3.27 -3.492 -16.734 1 98.75 97 ALA A N 1
ATOM 743 C CA . ALA A 1 97 ? -4.332 -2.492 -16.688 1 98.75 97 ALA A CA 1
ATOM 744 C C . ALA A 1 97 ? -4.043 -1.423 -15.641 1 98.75 97 ALA A C 1
ATOM 746 O O . ALA A 1 97 ? -4.32 -0.241 -15.859 1 98.75 97 ALA A O 1
ATOM 747 N N . ARG A 1 98 ? -3.498 -1.829 -14.531 1 98.56 98 ARG A N 1
ATOM 748 C CA . ARG A 1 98 ? -3.191 -0.864 -13.477 1 98.56 98 ARG A CA 1
ATOM 749 C C . ARG A 1 98 ? -2.064 0.071 -13.906 1 98.56 98 ARG A C 1
ATOM 751 O O . ARG A 1 98 ? -2.041 1.241 -13.523 1 98.56 98 ARG A O 1
ATOM 758 N N . ILE A 1 99 ? -1.114 -0.401 -14.695 1 98.5 99 ILE A N 1
ATOM 759 C CA . ILE A 1 99 ? -0.051 0.441 -15.234 1 98.5 99 ILE A CA 1
ATOM 760 C C . ILE A 1 99 ? -0.645 1.487 -16.172 1 98.5 99 ILE A C 1
ATOM 762 O O . ILE A 1 99 ? -0.283 2.664 -16.109 1 98.5 99 ILE A O 1
ATOM 766 N N . LEU A 1 100 ? -1.549 1.064 -17 1 98.25 100 LEU A N 1
ATOM 767 C CA . LEU A 1 100 ? -2.17 1.947 -17.984 1 98.25 100 LEU A CA 1
ATOM 768 C C . LEU A 1 100 ? -3.129 2.922 -17.312 1 98.25 100 LEU A C 1
ATOM 770 O O . LEU A 1 100 ? -3.297 4.055 -17.766 1 98.25 100 LEU A O 1
ATOM 774 N N . TYR A 1 101 ? -3.723 2.549 -16.203 1 98.12 101 TYR A N 1
ATOM 775 C CA . TYR A 1 101 ? -4.754 3.307 -15.508 1 98.12 101 TYR A CA 1
ATOM 776 C C . TYR A 1 101 ? -4.207 4.641 -15.016 1 98.12 101 TYR A C 1
ATOM 778 O O . TYR A 1 101 ? -4.875 5.672 -15.117 1 98.12 101 TYR A O 1
ATOM 786 N N . VAL A 1 102 ? -2.988 4.684 -14.617 1 96.81 102 VAL A N 1
ATOM 787 C CA . VAL A 1 102 ? -2.43 5.84 -13.93 1 96.81 102 VAL A CA 1
ATOM 788 C C . VAL A 1 102 ? -2.256 6.996 -14.914 1 96.81 102 VAL A C 1
ATOM 790 O O . VAL A 1 102 ? -2.742 8.102 -14.672 1 96.81 102 VAL A O 1
ATOM 793 N N . PRO A 1 103 ? -1.587 6.836 -16.031 1 96.88 103 PRO A N 1
ATOM 794 C CA . PRO A 1 103 ? -1.469 7.969 -16.953 1 96.88 103 PRO A CA 1
ATOM 795 C C . PRO A 1 103 ? -2.816 8.422 -17.516 1 96.88 103 PRO A C 1
ATOM 797 O O . PRO A 1 103 ? -3.008 9.602 -17.797 1 96.88 103 PRO A O 1
ATOM 800 N N . LEU A 1 104 ? -3.803 7.527 -17.688 1 97.5 104 LEU A N 1
ATOM 801 C CA . LEU A 1 104 ? -5.137 7.906 -18.156 1 97.5 104 LEU A CA 1
ATOM 802 C C . LEU A 1 104 ? -5.836 8.773 -17.109 1 97.5 104 LEU A C 1
ATOM 804 O O . LEU A 1 104 ? -6.477 9.773 -17.453 1 97.5 104 LEU A O 1
ATOM 808 N N . TYR A 1 105 ? -5.684 8.359 -15.875 1 95.44 105 TYR A N 1
ATOM 809 C CA . TYR A 1 105 ? -6.27 9.133 -14.789 1 95.44 105 TYR A CA 1
ATOM 810 C C . TYR A 1 105 ? -5.609 10.5 -14.68 1 95.44 105 TYR A C 1
ATOM 812 O O . TYR A 1 105 ? -6.293 11.523 -14.578 1 95.44 105 TYR A O 1
ATOM 820 N N . ALA A 1 106 ? -4.316 10.523 -14.719 1 94.81 106 ALA A N 1
ATOM 821 C CA . ALA A 1 106 ? -3.559 11.766 -14.617 1 94.81 106 ALA A CA 1
ATOM 822 C C . ALA A 1 106 ? -3.949 12.742 -15.727 1 94.81 106 ALA A C 1
ATOM 824 O O . ALA A 1 106 ? -4.031 13.945 -15.5 1 94.81 106 ALA A O 1
ATOM 825 N N . ALA A 1 107 ? -4.211 12.289 -16.891 1 96 107 ALA A N 1
ATOM 826 C CA . ALA A 1 107 ? -4.539 13.102 -18.062 1 96 107 ALA A CA 1
ATOM 827 C C . ALA A 1 107 ? -6.012 13.492 -18.062 1 96 107 ALA A C 1
ATOM 829 O O . ALA A 1 107 ? -6.453 14.273 -18.906 1 96 107 ALA A O 1
ATOM 830 N N . GLY A 1 108 ? -6.781 12.898 -17.219 1 94.44 108 GLY A N 1
ATOM 831 C CA . GLY A 1 108 ? -8.188 13.234 -17.125 1 94.44 108 GLY A CA 1
ATOM 832 C C . GLY A 1 108 ? -9.031 12.586 -18.219 1 94.44 108 GLY A C 1
ATOM 833 O O . GLY A 1 108 ? -10.062 13.125 -18.609 1 94.44 108 GLY A O 1
ATOM 834 N N . ILE A 1 109 ? -8.594 11.438 -18.672 1 95 109 ILE A N 1
ATOM 835 C CA . ILE A 1 109 ? -9.32 10.727 -19.719 1 95 109 ILE A CA 1
ATOM 836 C C . ILE A 1 109 ? -10.328 9.773 -19.078 1 95 109 ILE A C 1
ATOM 838 O O . ILE A 1 109 ? -9.961 8.688 -18.625 1 95 109 ILE A O 1
ATOM 842 N N . THR A 1 110 ? -11.594 10.016 -18.906 1 90.94 110 THR A N 1
ATOM 843 C CA . THR A 1 110 ? -12.602 9.328 -18.109 1 90.94 110 THR A CA 1
ATOM 844 C C . THR A 1 110 ? -13.055 8.047 -18.781 1 90.94 110 THR A C 1
ATOM 846 O O . THR A 1 110 ? -13.07 6.98 -18.156 1 90.94 110 THR A O 1
ATOM 849 N N . GLY A 1 111 ? -13.516 8 -20.062 1 92.56 111 GLY A N 1
ATOM 850 C CA . GLY A 1 111 ? -14.039 6.82 -20.734 1 92.56 111 GLY A CA 1
ATOM 851 C C . GLY A 1 111 ? -13.039 5.676 -20.781 1 92.56 111 GLY A C 1
ATOM 852 O O . GLY A 1 111 ? -13.328 4.574 -20.312 1 92.56 111 GLY A O 1
ATOM 853 N N . LEU A 1 112 ? -11.922 5.898 -21.188 1 96.56 112 LEU A N 1
ATOM 854 C CA . LEU A 1 112 ? -10.898 4.871 -21.328 1 96.56 112 LEU A CA 1
ATOM 855 C C . LEU A 1 112 ? -10.414 4.387 -19.969 1 96.56 112 LEU A C 1
ATOM 857 O O . LEU A 1 112 ? -10.156 3.197 -19.781 1 96.56 112 LEU A O 1
ATOM 861 N N . ARG A 1 113 ? -10.344 5.289 -18.953 1 96 113 ARG A N 1
ATOM 862 C CA . ARG A 1 113 ? -9.898 4.883 -17.625 1 96 113 ARG A CA 1
ATOM 863 C C . ARG A 1 113 ? -10.875 3.9 -17 1 96 113 ARG A C 1
ATOM 865 O O . ARG A 1 113 ? -10.469 2.922 -16.359 1 96 113 ARG A O 1
ATOM 872 N N . THR A 1 114 ? -12.18 4.113 -17.203 1 96.5 114 THR A N 1
ATOM 873 C CA . THR A 1 114 ? -13.203 3.209 -16.688 1 96.5 114 THR A CA 1
ATOM 874 C C . THR A 1 114 ? -13.07 1.825 -17.328 1 96.5 114 THR A C 1
ATOM 876 O O . THR A 1 114 ? -13.125 0.812 -16.625 1 96.5 114 THR A O 1
ATOM 879 N N . LEU A 1 115 ? -12.883 1.801 -18.594 1 97.38 115 LEU A N 1
ATOM 880 C CA . LEU A 1 115 ? -12.719 0.532 -19.297 1 97.38 115 LEU A CA 1
ATOM 881 C C . LEU A 1 115 ? -11.492 -0.221 -18.781 1 97.38 115 LEU A C 1
ATOM 883 O O . LEU A 1 115 ? -11.562 -1.429 -18.547 1 97.38 115 LEU A O 1
ATOM 887 N N . VAL A 1 116 ? -10.406 0.418 -18.609 1 98.38 116 VAL A N 1
ATOM 888 C CA . VAL A 1 116 ? -9.164 -0.193 -18.172 1 98.38 116 VAL A CA 1
ATOM 889 C C . VAL A 1 116 ? -9.328 -0.71 -16.734 1 98.38 116 VAL A C 1
ATOM 891 O O . VAL A 1 116 ? -8.789 -1.768 -16.391 1 98.38 116 VAL A O 1
ATOM 894 N N . TRP A 1 117 ? -10.031 0.046 -15.914 1 97.69 117 TRP A N 1
ATOM 895 C CA . TRP A 1 117 ? -10.352 -0.422 -14.57 1 97.69 117 TRP A CA 1
ATOM 896 C C . TRP A 1 117 ? -11.133 -1.734 -14.617 1 97.69 117 TRP A C 1
ATOM 898 O O . TRP A 1 117 ? -10.828 -2.67 -13.875 1 97.69 117 TRP A O 1
ATOM 908 N N . PHE A 1 118 ? -12.086 -1.797 -15.508 1 97.75 118 PHE A N 1
ATOM 909 C CA . PHE A 1 118 ? -12.875 -3.016 -15.641 1 97.75 118 PHE A CA 1
ATOM 910 C C . PHE A 1 118 ? -12 -4.184 -16.078 1 97.75 118 PHE A C 1
ATOM 912 O O . PHE A 1 118 ? -12.18 -5.309 -15.602 1 97.75 118 PHE A O 1
ATOM 919 N N . VAL A 1 119 ? -11.094 -3.965 -16.984 1 98.5 119 VAL A N 1
ATOM 920 C CA . VAL A 1 119 ? -10.164 -5 -17.422 1 98.5 119 VAL A CA 1
ATOM 921 C C . VAL A 1 119 ? -9.375 -5.516 -16.219 1 98.5 119 VAL A C 1
ATOM 923 O O . VAL A 1 119 ? -9.188 -6.727 -16.062 1 98.5 119 VAL A O 1
ATOM 926 N N . SER A 1 120 ? -8.914 -4.629 -15.352 1 98.69 120 SER A N 1
ATOM 927 C CA . SER A 1 120 ? -8.203 -5.055 -14.156 1 98.69 120 SER A CA 1
ATOM 928 C C . SER A 1 120 ? -9.078 -5.938 -13.273 1 98.69 120 SER A C 1
ATOM 930 O O . SER A 1 120 ? -8.609 -6.926 -12.711 1 98.69 120 SER A O 1
ATOM 932 N N . MET A 1 121 ? -10.359 -5.66 -13.195 1 98.44 121 MET A N 1
ATOM 933 C CA . MET A 1 121 ? -11.273 -6.438 -12.352 1 98.44 121 MET A CA 1
ATOM 934 C C . MET A 1 121 ? -11.547 -7.805 -12.969 1 98.44 121 MET A C 1
ATOM 936 O O . MET A 1 121 ? -11.703 -8.789 -12.25 1 98.44 121 MET A O 1
ATOM 940 N N . ILE A 1 122 ? -11.602 -7.848 -14.266 1 98.56 122 ILE A N 1
ATOM 941 C CA . ILE A 1 122 ? -11.703 -9.141 -14.938 1 98.56 122 ILE A CA 1
ATOM 942 C C . ILE A 1 122 ? -10.5 -10 -14.578 1 98.56 122 ILE A C 1
ATOM 944 O O . ILE A 1 122 ? -10.641 -11.203 -14.312 1 98.56 122 ILE A O 1
ATOM 948 N N . GLY A 1 123 ? -9.289 -9.391 -14.547 1 98.75 123 GLY A N 1
ATOM 949 C CA . GLY A 1 123 ? -8.102 -10.125 -14.133 1 98.75 123 GLY A CA 1
ATOM 950 C C . GLY A 1 123 ? -8.227 -10.719 -12.742 1 98.75 123 GLY A C 1
ATOM 951 O O . GLY A 1 123 ? -7.953 -11.906 -12.547 1 98.75 123 GLY A O 1
ATOM 952 N N . VAL A 1 124 ? -8.672 -9.953 -11.812 1 98.56 124 VAL A N 1
ATOM 953 C CA . VAL A 1 124 ? -8.883 -10.453 -10.461 1 98.56 124 VAL A CA 1
ATOM 954 C C . VAL A 1 124 ? -9.93 -11.562 -10.477 1 98.56 124 VAL A C 1
ATOM 956 O O . VAL A 1 124 ? -9.758 -12.594 -9.828 1 98.56 124 VAL A O 1
ATOM 959 N N . GLY A 1 125 ? -11 -11.367 -11.211 1 98.38 125 GLY A N 1
ATOM 960 C CA . GLY A 1 125 ? -12.039 -12.375 -11.336 1 98.38 125 GLY A CA 1
ATOM 961 C C . GLY A 1 125 ? -11.531 -13.703 -11.875 1 98.38 125 GLY A C 1
ATOM 962 O O . GLY A 1 125 ? -11.961 -14.766 -11.43 1 98.38 125 GLY A O 1
ATOM 963 N N . MET A 1 126 ? -10.641 -13.672 -12.836 1 98.5 126 MET A N 1
ATOM 964 C CA . MET A 1 126 ? -10.047 -14.891 -13.398 1 98.5 126 MET A CA 1
ATOM 965 C C . MET A 1 126 ? -9.281 -15.664 -12.336 1 98.5 126 MET A C 1
ATOM 967 O O . MET A 1 126 ? -9.375 -16.891 -12.266 1 98.5 126 MET A O 1
ATOM 971 N N . ILE A 1 127 ? -8.531 -15.008 -11.508 1 98.19 127 ILE A N 1
ATOM 972 C CA . ILE A 1 127 ? -7.777 -15.664 -10.453 1 98.19 127 ILE A CA 1
ATOM 973 C C . ILE A 1 127 ? -8.742 -16.281 -9.438 1 98.19 127 ILE A C 1
ATOM 975 O O . ILE A 1 127 ? -8.562 -17.422 -9.008 1 98.19 127 ILE A O 1
ATOM 979 N N . VAL A 1 128 ? -9.789 -15.531 -9.078 1 98.12 128 VAL A N 1
ATOM 980 C CA . VAL A 1 128 ? -10.781 -16.031 -8.133 1 98.12 128 VAL A CA 1
ATOM 981 C C . VAL A 1 128 ? -11.477 -17.266 -8.719 1 98.12 128 VAL A C 1
ATOM 983 O O . VAL A 1 128 ? -11.688 -18.25 -8.016 1 98.12 128 VAL A O 1
ATOM 986 N N . ALA A 1 129 ? -11.797 -17.188 -9.969 1 98.06 129 ALA A N 1
ATOM 987 C CA . ALA A 1 129 ? -12.445 -18.328 -10.625 1 98.06 129 ALA A CA 1
ATOM 988 C C . ALA A 1 129 ? -11.586 -19.578 -10.539 1 98.06 129 ALA A C 1
ATOM 990 O O . ALA A 1 129 ? -12.102 -20.672 -10.32 1 98.06 129 ALA A O 1
ATOM 991 N N . ALA A 1 130 ? -10.297 -19.438 -10.672 1 96.94 130 ALA A N 1
ATOM 992 C CA . ALA A 1 130 ? -9.375 -20.578 -10.609 1 96.94 130 ALA A CA 1
ATOM 993 C C . ALA A 1 130 ? -9.453 -21.266 -9.258 1 96.94 130 ALA A C 1
ATOM 995 O O . ALA A 1 130 ? -9.312 -22.484 -9.172 1 96.94 130 ALA A O 1
ATOM 996 N N . ILE A 1 131 ? -9.68 -20.531 -8.203 1 95.56 131 ILE A N 1
ATOM 997 C CA . ILE A 1 131 ? -9.75 -21.078 -6.848 1 95.56 131 ILE A CA 1
ATOM 998 C C . ILE A 1 131 ? -10.938 -22.031 -6.73 1 95.56 131 ILE A C 1
ATOM 1000 O O . ILE A 1 131 ? -10.859 -23.047 -6.055 1 95.56 131 ILE A O 1
ATOM 1004 N N . PHE A 1 132 ? -11.906 -21.672 -7.402 1 95.12 132 PHE A N 1
ATOM 1005 C CA . PHE A 1 132 ? -13.141 -22.422 -7.227 1 95.12 132 PHE A CA 1
ATOM 1006 C C . PHE A 1 132 ? -13.297 -23.469 -8.32 1 95.12 132 PHE A C 1
ATOM 1008 O O . PHE A 1 132 ? -14.125 -24.375 -8.211 1 95.12 132 PHE A O 1
ATOM 1015 N N . LEU A 1 133 ? -12.477 -23.281 -9.367 1 88.75 133 LEU A N 1
ATOM 1016 C CA . LEU A 1 133 ? -12.578 -24.234 -10.469 1 88.75 133 LEU A CA 1
ATOM 1017 C C . LEU A 1 133 ? -11.75 -25.484 -10.18 1 88.75 133 LEU A C 1
ATOM 1019 O O . LEU A 1 133 ? -10.734 -25.406 -9.492 1 88.75 133 LEU A O 1
ATOM 1023 N N . ALA A 1 134 ? -12.305 -26.672 -10.406 1 67.12 134 ALA A N 1
ATOM 1024 C CA . ALA A 1 134 ? -11.766 -28 -10.172 1 67.12 134 ALA A CA 1
ATOM 1025 C C . ALA A 1 134 ? -10.562 -28.281 -11.07 1 67.12 134 ALA A C 1
ATOM 1027 O O . ALA A 1 134 ? -10.492 -27.766 -12.195 1 67.12 134 ALA A O 1
ATOM 1028 N N . MET B 1 1 ? 11.375 -26.344 12.281 1 39.72 1 MET B N 1
ATOM 1029 C CA . MET B 1 1 ? 11.93 -25.531 11.211 1 39.72 1 MET B CA 1
ATOM 1030 C C . MET B 1 1 ? 11.781 -24.047 11.531 1 39.72 1 MET B C 1
ATOM 1032 O O . MET B 1 1 ? 10.688 -23.578 11.859 1 39.72 1 MET B O 1
ATOM 1036 N N . SER B 1 2 ? 12.695 -23.312 12.125 1 47.84 2 SER B N 1
ATOM 1037 C CA . SER B 1 2 ? 12.641 -22.016 12.773 1 47.84 2 SER B CA 1
ATOM 1038 C C . SER B 1 2 ? 11.875 -21 11.93 1 47.84 2 SER B C 1
ATOM 1040 O O . SER B 1 2 ? 12.039 -20.953 10.711 1 47.84 2 SER B O 1
ATOM 1042 N N . ALA B 1 3 ? 10.742 -20.422 12.336 1 63.06 3 ALA B N 1
ATOM 1043 C CA . ALA B 1 3 ? 9.883 -19.516 11.586 1 63.06 3 ALA B CA 1
ATOM 1044 C C . ALA B 1 3 ? 10.703 -18.438 10.883 1 63.06 3 ALA B C 1
ATOM 1046 O O . ALA B 1 3 ? 11.773 -18.047 11.367 1 63.06 3 ALA B O 1
ATOM 1047 N N . ALA B 1 4 ? 10.539 -18.156 9.586 1 82.62 4 ALA B N 1
ATOM 1048 C CA . ALA B 1 4 ? 11.227 -17.078 8.859 1 82.62 4 ALA B CA 1
ATOM 1049 C C . ALA B 1 4 ? 11.117 -15.758 9.602 1 82.62 4 ALA B C 1
ATOM 1051 O O . ALA B 1 4 ? 10.016 -15.305 9.922 1 82.62 4 ALA B O 1
ATOM 1052 N N . PRO B 1 5 ? 12.289 -15.367 10.328 1 92.38 5 PRO B N 1
ATOM 1053 C CA . PRO B 1 5 ? 12.273 -14.109 11.078 1 92.38 5 PRO B CA 1
ATOM 1054 C C . PRO B 1 5 ? 11.477 -13.016 10.391 1 92.38 5 PRO B C 1
ATOM 1056 O O . PRO B 1 5 ? 10.906 -12.148 11.055 1 92.38 5 PRO B O 1
ATOM 1059 N N . GLU B 1 6 ? 11.406 -13.023 9.078 1 94.06 6 GLU B N 1
ATOM 1060 C CA . GLU B 1 6 ? 10.633 -12.023 8.344 1 94.06 6 GLU B CA 1
ATOM 1061 C C . GLU B 1 6 ? 9.148 -12.102 8.695 1 94.06 6 GLU B C 1
ATOM 1063 O O . GLU B 1 6 ?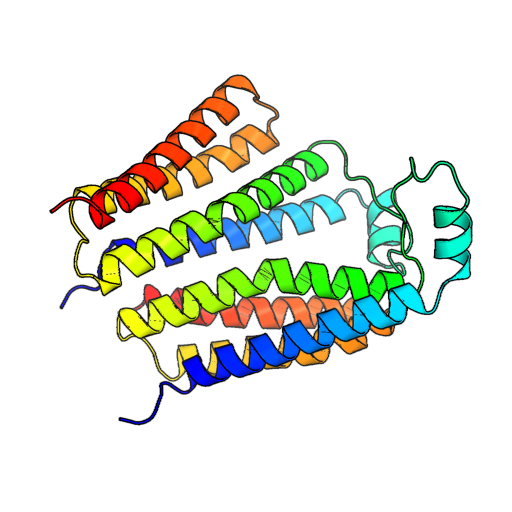 8.453 -11.086 8.727 1 94.06 6 GLU B O 1
ATOM 1068 N N . LEU B 1 7 ? 8.703 -13.297 8.984 1 93.44 7 LEU B N 1
ATOM 1069 C CA . LEU B 1 7 ? 7.301 -13.461 9.344 1 93.44 7 LEU B CA 1
ATOM 1070 C C . LEU B 1 7 ? 7.027 -12.914 10.742 1 93.44 7 LEU B C 1
ATOM 1072 O O . LEU B 1 7 ? 5.941 -12.398 11.008 1 93.44 7 LEU B O 1
ATOM 1076 N N . LEU B 1 8 ? 7.973 -12.984 11.664 1 94.44 8 LEU B N 1
ATOM 1077 C CA . LEU B 1 8 ? 7.852 -12.352 12.969 1 94.44 8 LEU B CA 1
ATOM 1078 C C . LEU B 1 8 ? 7.789 -10.836 12.836 1 94.44 8 LEU B C 1
ATOM 1080 O O . LEU B 1 8 ? 7.109 -10.164 13.617 1 94.44 8 LEU B O 1
ATOM 1084 N N . LEU B 1 9 ? 8.5 -10.359 11.805 1 96.62 9 LEU B N 1
ATOM 1085 C CA . LEU B 1 9 ? 8.484 -8.922 11.57 1 96.62 9 LEU B CA 1
ATOM 1086 C C . LEU B 1 9 ? 7.117 -8.461 11.078 1 96.62 9 LEU B C 1
ATOM 1088 O O . LEU B 1 9 ? 6.699 -7.336 11.352 1 96.62 9 LEU B O 1
ATOM 1092 N N . ILE B 1 10 ? 6.359 -9.305 10.352 1 96.44 10 ILE B N 1
ATOM 1093 C CA . ILE B 1 10 ? 4.965 -9 10.047 1 96.44 10 ILE B CA 1
ATOM 1094 C C . ILE B 1 10 ? 4.172 -8.859 11.352 1 96.44 10 ILE B C 1
ATOM 1096 O O . ILE B 1 10 ? 3.391 -7.914 11.508 1 96.44 10 ILE B O 1
ATOM 1100 N N . GLY B 1 11 ? 4.395 -9.789 12.336 1 96 11 GLY B N 1
ATOM 1101 C CA . GLY B 1 11 ? 3.758 -9.695 13.641 1 96 11 GLY B CA 1
ATOM 1102 C C . GLY B 1 11 ? 4.07 -8.398 14.367 1 96 11 GLY B C 1
ATOM 1103 O O . GLY B 1 11 ? 3.174 -7.758 14.922 1 96 11 GLY B O 1
ATOM 1104 N N . ALA B 1 12 ? 5.305 -7.988 14.328 1 97 12 ALA B N 1
ATOM 1105 C CA . ALA B 1 12 ? 5.723 -6.738 14.953 1 97 12 ALA B CA 1
ATOM 1106 C C . ALA B 1 12 ? 5.043 -5.543 14.297 1 97 12 ALA B C 1
ATOM 1108 O O . ALA B 1 12 ? 4.602 -4.617 14.984 1 97 12 ALA B O 1
ATOM 1109 N N . ALA B 1 13 ? 5.016 -5.539 12.969 1 97.81 13 ALA B N 1
ATOM 1110 C CA . ALA B 1 13 ? 4.363 -4.449 12.25 1 97.81 13 ALA B CA 1
ATOM 1111 C C . ALA B 1 13 ? 2.881 -4.367 12.602 1 97.81 13 ALA B C 1
ATOM 1113 O O . ALA B 1 13 ? 2.32 -3.271 12.703 1 97.81 13 ALA B O 1
ATOM 1114 N N . ILE B 1 14 ? 2.18 -5.504 12.773 1 96.88 14 ILE B N 1
ATOM 1115 C CA . ILE B 1 14 ? 0.774 -5.535 13.164 1 96.88 14 ILE B CA 1
ATOM 1116 C C . ILE B 1 14 ? 0.602 -4.902 14.539 1 96.88 14 ILE B C 1
ATOM 1118 O O . ILE B 1 14 ? -0.319 -4.113 14.758 1 96.88 14 ILE B O 1
ATOM 1122 N N . ILE B 1 15 ? 1.497 -5.203 15.461 1 96.5 15 ILE B N 1
ATOM 1123 C CA . ILE B 1 15 ? 1.45 -4.613 16.797 1 96.5 15 ILE B CA 1
ATOM 1124 C C . ILE B 1 15 ? 1.596 -3.096 16.688 1 96.5 15 ILE B C 1
ATOM 1126 O O . ILE B 1 15 ? 0.849 -2.35 17.328 1 96.5 15 ILE B O 1
ATOM 1130 N N . VAL B 1 16 ? 2.57 -2.633 15.844 1 96.62 16 VAL B N 1
ATOM 1131 C CA . VAL B 1 16 ? 2.762 -1.203 15.617 1 96.62 16 VAL B CA 1
ATOM 1132 C C . VAL B 1 16 ? 1.47 -0.584 15.094 1 96.62 16 VAL B C 1
ATOM 1134 O O . VAL B 1 16 ? 1.036 0.467 15.57 1 96.62 16 VAL B O 1
ATOM 1137 N N . GLY B 1 17 ? 0.815 -1.21 14.109 1 96.38 17 GLY B N 1
ATOM 1138 C CA . GLY B 1 17 ? -0.428 -0.709 13.547 1 96.38 17 GLY B CA 1
ATOM 1139 C C . GLY B 1 17 ? -1.56 -0.648 14.555 1 96.38 17 GLY B C 1
ATOM 1140 O O . GLY B 1 17 ? -2.291 0.343 14.617 1 96.38 17 GLY B O 1
ATOM 1141 N N . ILE B 1 18 ? -1.738 -1.665 15.383 1 94.25 18 ILE B N 1
ATOM 1142 C CA . ILE B 1 18 ? -2.803 -1.72 16.391 1 94.25 18 ILE B CA 1
ATOM 1143 C C . ILE B 1 18 ? -2.586 -0.627 17.422 1 94.25 18 ILE B C 1
ATOM 1145 O O . ILE B 1 18 ? -3.533 0.059 17.828 1 94.25 18 ILE B O 1
ATOM 1149 N N . LEU B 1 19 ? -1.372 -0.442 17.828 1 95.31 19 LEU B N 1
ATOM 1150 C CA . LEU B 1 19 ? -1.072 0.61 18.781 1 95.31 19 LEU B CA 1
ATOM 1151 C C . LEU B 1 19 ? -1.367 1.986 18.203 1 95.31 19 LEU B C 1
ATOM 1153 O O . LEU B 1 19 ? -1.889 2.863 18.891 1 95.31 19 LEU B O 1
ATOM 1157 N N . GLN B 1 20 ? -0.991 2.213 16.953 1 95.69 20 GLN B N 1
ATOM 1158 C CA . GLN B 1 20 ? -1.296 3.479 16.297 1 95.69 20 GLN B CA 1
ATOM 1159 C C . GLN B 1 20 ? -2.803 3.705 16.203 1 95.69 20 GLN B C 1
ATOM 1161 O O . GLN B 1 20 ? -3.283 4.816 16.438 1 95.69 20 GLN B O 1
ATOM 1166 N N . LEU B 1 21 ? -3.502 2.656 15.852 1 93.12 21 LEU B N 1
ATOM 1167 C CA . LEU B 1 21 ? -4.957 2.736 15.766 1 93.12 21 LEU B CA 1
ATOM 1168 C C . LEU B 1 21 ? -5.559 3.129 17.109 1 93.12 21 LEU B C 1
ATOM 1170 O O . LEU B 1 21 ? -6.387 4.039 17.188 1 93.12 21 LEU B O 1
ATOM 1174 N N . LEU B 1 22 ? -5.156 2.498 18.156 1 91.06 22 LEU B N 1
ATOM 1175 C CA . LEU B 1 22 ? -5.664 2.768 19.5 1 91.06 22 LEU B CA 1
ATOM 1176 C C . LEU B 1 22 ? -5.289 4.176 19.953 1 91.06 22 LEU B C 1
ATOM 1178 O O . LEU B 1 22 ? -6.109 4.879 20.547 1 91.06 22 LEU B O 1
ATOM 1182 N N . TRP B 1 23 ? -4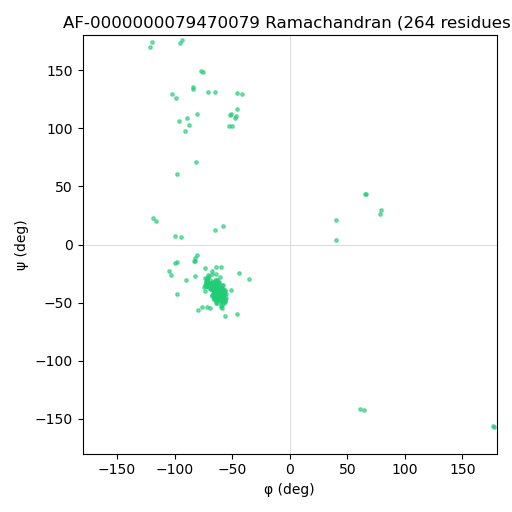.07 4.562 19.656 1 91 23 TRP B N 1
ATOM 1183 C CA . TRP B 1 23 ? -3.615 5.895 20.031 1 91 23 TRP B CA 1
ATOM 1184 C C . TRP B 1 23 ? -4.387 6.973 19.281 1 91 23 TRP B C 1
ATOM 1186 O O . TRP B 1 23 ? -4.844 7.949 19.891 1 91 23 TRP B O 1
ATOM 1196 N N . ALA B 1 24 ? -4.535 6.816 18.016 1 88.88 24 ALA B N 1
ATOM 1197 C CA . ALA B 1 24 ? -5.281 7.781 17.219 1 88.88 24 ALA B CA 1
ATOM 1198 C C . ALA B 1 24 ? -6.73 7.883 17.688 1 88.88 24 ALA B C 1
ATOM 1200 O O . ALA B 1 24 ? -7.285 8.977 17.781 1 88.88 24 ALA B O 1
ATOM 1201 N N . THR B 1 25 ? -7.367 6.715 17.984 1 87.38 25 THR B N 1
ATOM 1202 C CA . THR B 1 25 ? -8.75 6.68 18.438 1 87.38 25 THR B CA 1
ATOM 1203 C C . THR B 1 25 ? -8.883 7.34 19.797 1 87.38 25 THR B C 1
ATOM 1205 O O . THR B 1 25 ? -9.812 8.117 20.031 1 87.38 25 THR B O 1
ATOM 1208 N N . ALA B 1 26 ? -8.008 7.047 20.672 1 86.12 26 ALA B N 1
ATOM 1209 C CA . ALA B 1 26 ? -8.023 7.637 22 1 86.12 26 ALA B CA 1
ATOM 1210 C C . ALA B 1 26 ? -7.836 9.148 21.938 1 86.12 26 ALA B C 1
ATOM 1212 O O . ALA B 1 26 ? -8.523 9.898 22.641 1 86.12 26 ALA B O 1
ATOM 1213 N N . ALA B 1 27 ? -6.949 9.617 21.109 1 83.88 27 ALA B N 1
ATOM 1214 C CA . ALA B 1 27 ? -6.684 11.047 20.969 1 83.88 27 ALA B CA 1
ATOM 1215 C C . ALA B 1 27 ? -7.879 11.773 20.375 1 83.88 27 ALA B C 1
ATOM 1217 O O . ALA B 1 27 ? -8.156 12.93 20.719 1 83.88 27 ALA B O 1
ATOM 1218 N N . ALA B 1 28 ? -8.492 11.148 19.422 1 77.5 28 ALA B N 1
ATOM 1219 C CA . ALA B 1 28 ? -9.664 11.742 18.781 1 77.5 28 ALA B CA 1
ATOM 1220 C C . ALA B 1 28 ? -10.805 11.914 19.781 1 77.5 28 ALA B C 1
ATOM 1222 O O . ALA B 1 28 ? -11.602 12.844 19.672 1 77.5 28 ALA B O 1
ATOM 1223 N N . ARG B 1 29 ? -10.836 11.07 20.703 1 77.5 29 ARG B N 1
ATOM 1224 C CA . ARG B 1 29 ? -11.906 11.102 21.703 1 77.5 29 ARG B CA 1
ATOM 1225 C C . ARG B 1 29 ? -11.602 12.117 22.797 1 77.5 29 ARG B C 1
ATOM 1227 O O . ARG B 1 29 ? -12.508 12.562 23.5 1 77.5 29 ARG B O 1
ATOM 1234 N N . MET B 1 30 ? -10.383 12.352 23 1 69.31 30 MET B N 1
ATOM 1235 C CA . MET B 1 30 ? -10 13.281 24.047 1 69.31 30 MET B CA 1
ATOM 1236 C C . MET B 1 30 ? -10.281 14.719 23.641 1 69.31 30 MET B C 1
ATOM 1238 O O . MET B 1 30 ? -10.203 15.633 24.453 1 69.31 30 MET B O 1
ATOM 1242 N N . HIS B 1 31 ? -10.414 15.047 22.453 1 61.53 31 HIS B N 1
ATOM 1243 C CA . HIS B 1 31 ? -10.805 16.391 22.031 1 61.53 31 HIS B CA 1
ATOM 1244 C C . HIS B 1 31 ? -12.297 16.453 21.734 1 61.53 31 HIS B C 1
ATOM 1246 O O . HIS B 1 31 ? -12.688 16.703 20.594 1 61.53 31 HIS B O 1
ATOM 1252 N N . PRO B 1 32 ? -13.086 16.156 22.766 1 53.91 32 PRO B N 1
ATOM 1253 C CA . PRO B 1 32 ? -14.547 16.062 22.719 1 53.91 32 PRO B CA 1
ATOM 1254 C C . PRO B 1 32 ? -15.195 17.359 22.234 1 53.91 32 PRO B C 1
ATOM 1256 O O . PRO B 1 32 ? -16.281 17.328 21.641 1 53.91 32 PRO B O 1
ATOM 1259 N N . GLU B 1 33 ? -14.586 18.375 22.609 1 53.41 33 GLU B N 1
ATOM 1260 C CA . GLU B 1 33 ? -15.258 19.609 22.266 1 53.41 33 GLU B CA 1
ATOM 1261 C C . GLU B 1 33 ? -15.43 19.75 20.75 1 53.41 33 GLU B C 1
ATOM 1263 O O . GLU B 1 33 ? -16.484 20.188 20.281 1 53.41 33 GLU B O 1
ATOM 1268 N N . GLN B 1 34 ? -14.328 19.484 19.984 1 52.69 34 GLN B N 1
ATOM 1269 C CA . GLN B 1 34 ? -14.492 19.547 18.547 1 52.69 34 GLN B CA 1
ATOM 1270 C C . GLN B 1 34 ? -15.445 18.469 18.047 1 52.69 34 GLN B C 1
ATOM 1272 O O . GLN B 1 34 ? -16.188 18.688 17.094 1 52.69 34 GLN B O 1
ATOM 1277 N N . ASP B 1 35 ? -15.453 17.312 18.781 1 53.16 35 ASP B N 1
ATOM 1278 C CA . ASP B 1 35 ? -16.375 16.234 18.453 1 53.16 35 ASP B CA 1
ATOM 1279 C C . ASP B 1 35 ? -17.797 16.594 18.875 1 53.16 35 ASP B C 1
ATOM 1281 O O . ASP B 1 35 ? -18.766 16.266 18.172 1 53.16 35 ASP B O 1
ATOM 1285 N N . LEU B 1 36 ? -17.812 17.25 20.109 1 54.47 36 LEU B N 1
ATOM 1286 C CA . LEU B 1 36 ? -19.141 17.641 20.578 1 54.47 36 LEU B CA 1
ATOM 1287 C C . LEU B 1 36 ? -19.766 18.688 19.656 1 54.47 36 LEU B C 1
ATOM 1289 O O . LEU B 1 36 ? -20.969 18.641 19.391 1 54.47 36 LEU B O 1
ATOM 1293 N N . LYS B 1 37 ? -19.078 19.656 19.266 1 55.88 37 LYS B N 1
ATOM 1294 C CA . LYS B 1 37 ? -19.641 20.656 18.344 1 55.88 37 LYS B CA 1
ATOM 1295 C C . LYS B 1 37 ? -19.984 20.016 17 1 55.88 37 LYS B C 1
ATOM 1297 O O . LYS B 1 37 ? -21.016 20.328 16.406 1 55.88 37 LYS B O 1
ATOM 1302 N N . TRP B 1 38 ? -18.969 19.078 16.625 1 59.38 38 TRP B N 1
ATOM 1303 C CA . TRP B 1 38 ? -19.281 18.375 15.391 1 59.38 38 TRP B CA 1
ATOM 1304 C C . TRP B 1 38 ? -20.5 17.484 15.57 1 59.38 38 TRP B C 1
ATOM 1306 O O . TRP B 1 38 ? -21.391 17.438 14.703 1 59.38 38 TRP B O 1
ATOM 1316 N N . ALA B 1 39 ? -20.594 16.891 16.828 1 59.53 39 ALA B N 1
ATOM 1317 C CA . ALA B 1 39 ? -21.734 16.016 17.125 1 59.53 39 ALA B CA 1
ATOM 1318 C C . ALA B 1 39 ? -23.016 16.812 17.281 1 59.53 39 ALA B C 1
ATOM 1320 O O . ALA B 1 39 ? -24.094 16.328 16.953 1 59.53 39 ALA B O 1
ATOM 1321 N N . ALA B 1 40 ? -22.922 18 17.75 1 58.03 40 ALA B N 1
ATOM 1322 C CA . ALA B 1 40 ? -24.094 18.828 18 1 58.03 40 ALA B CA 1
ATOM 1323 C C . ALA B 1 40 ? -24.547 19.531 16.719 1 58.03 40 ALA B C 1
ATOM 1325 O O . ALA B 1 40 ? -25.641 20.094 16.672 1 58.03 40 ALA B O 1
ATOM 1326 N N . GLY B 1 41 ? -23.562 19.469 15.703 1 58.5 41 GLY B N 1
ATOM 1327 C CA . GLY B 1 41 ? -23.891 20.172 14.469 1 58.5 41 GLY B CA 1
ATOM 1328 C C . GLY B 1 41 ? -24.5 19.266 13.414 1 58.5 41 GLY B C 1
ATOM 1329 O O . GLY B 1 41 ? -24.781 18.094 13.68 1 58.5 41 GLY B O 1
ATOM 1330 N N . PRO B 1 42 ? -24.938 19.781 12.359 1 59.72 42 PRO B N 1
ATOM 1331 C CA . PRO B 1 42 ? -25.656 19.031 11.328 1 59.72 42 PRO B CA 1
ATOM 1332 C C . PRO B 1 42 ? -24.859 17.875 10.758 1 59.72 42 PRO B C 1
ATOM 1334 O O . PRO B 1 42 ? -25.406 17.031 10.039 1 59.72 42 PRO B O 1
ATOM 1337 N N . ARG B 1 43 ? -23.781 17.5 11.5 1 54.75 43 ARG B N 1
ATOM 1338 C CA . ARG B 1 43 ? -22.906 16.375 11.227 1 54.75 43 ARG B CA 1
ATOM 1339 C C . ARG B 1 43 ? -22.625 16.234 9.734 1 54.75 43 ARG B C 1
ATOM 1341 O O . ARG B 1 43 ? -22.344 15.148 9.242 1 54.75 43 ARG B O 1
ATOM 1348 N N . ASP B 1 44 ? -23.156 17.203 8.891 1 54.59 44 ASP B N 1
ATOM 1349 C CA . ASP B 1 44 ? -22.969 17.203 7.441 1 54.59 44 ASP B CA 1
ATOM 1350 C C . ASP B 1 44 ? -21.5 17.391 7.082 1 54.59 44 ASP B C 1
ATOM 1352 O O . ASP B 1 44 ? -21.094 17.109 5.953 1 54.59 44 ASP B O 1
ATOM 1356 N N . GLU B 1 45 ? -20.812 17.938 8.148 1 53.94 45 GLU B N 1
ATOM 1357 C CA . GLU B 1 45 ? -19.438 18.281 7.789 1 53.94 45 GLU B CA 1
ATOM 1358 C C . GLU B 1 45 ? -18.453 17.25 8.32 1 53.94 45 GLU B C 1
ATOM 1360 O O . GLU B 1 45 ? -18.656 16.688 9.398 1 53.94 45 GLU B O 1
ATOM 1365 N N . HIS B 1 46 ? -17.625 16.781 7.504 1 57.38 46 HIS B N 1
ATOM 1366 C CA . HIS B 1 46 ? -16.594 15.812 7.871 1 57.38 46 HIS B CA 1
ATOM 1367 C C . HIS B 1 46 ? -15.789 16.297 9.078 1 57.38 46 HIS B C 1
ATOM 1369 O O . HIS B 1 46 ? -15.414 17.469 9.148 1 57.38 46 HIS B O 1
ATOM 1375 N N . ARG B 1 47 ? -15.953 15.586 10.258 1 62.34 47 ARG B N 1
ATOM 1376 C CA . ARG B 1 47 ? -15.133 15.844 11.43 1 62.34 47 ARG B CA 1
ATOM 1377 C C . ARG B 1 47 ? -13.656 15.914 11.07 1 62.34 47 ARG B C 1
ATOM 1379 O O . ARG B 1 47 ? -13.125 14.992 10.445 1 62.34 47 ARG B O 1
ATOM 1386 N N . VAL B 1 48 ? -13.125 17.172 11.141 1 68.19 48 VAL B N 1
ATOM 1387 C CA . VAL B 1 48 ? -11.703 17.328 10.852 1 68.19 48 VAL B CA 1
ATOM 1388 C C . VAL B 1 48 ? -10.906 17.328 12.156 1 68.19 48 VAL B C 1
ATOM 1390 O O . VAL B 1 48 ? -11.18 18.125 13.047 1 68.19 48 VAL B O 1
ATOM 1393 N N . LEU B 1 49 ? -10.203 16.281 12.453 1 76.5 49 LEU B N 1
ATOM 1394 C CA . LEU B 1 49 ? -9.297 16.219 13.594 1 76.5 49 LEU B CA 1
ATOM 1395 C C . LEU B 1 49 ? -8.148 17.203 13.422 1 76.5 49 LEU B C 1
ATOM 1397 O O . LEU B 1 49 ? -7.648 17.406 12.312 1 76.5 49 LEU B O 1
ATOM 1401 N N . THR B 1 50 ? -7.895 17.984 14.477 1 78.25 50 THR B N 1
ATOM 1402 C CA . THR B 1 50 ? -6.805 18.953 14.422 1 78.25 50 THR B CA 1
ATOM 1403 C C . THR B 1 50 ? -5.766 18.656 15.5 1 78.25 50 THR B C 1
ATOM 1405 O O . THR B 1 50 ? -5.934 17.734 16.297 1 78.25 50 THR B O 1
ATOM 1408 N N . GLY B 1 51 ? -4.574 19.438 15.484 1 83.81 51 GLY B N 1
ATOM 1409 C CA . GLY B 1 51 ? -3.533 19.266 16.484 1 83.81 51 GLY B CA 1
ATOM 1410 C C . GLY B 1 51 ? -2.938 17.875 16.484 1 83.81 51 GLY B C 1
ATOM 1411 O O . GLY B 1 51 ? -2.744 17.266 15.43 1 83.81 51 GLY B O 1
ATOM 1412 N N . VAL B 1 52 ? -2.658 17.391 17.75 1 86.31 52 VAL B N 1
ATOM 1413 C CA . VAL B 1 52 ? -1.988 16.109 17.906 1 86.31 52 VAL B CA 1
ATOM 1414 C C . VAL B 1 52 ? -2.924 14.977 17.453 1 86.31 52 VAL B C 1
ATOM 1416 O O . VAL B 1 52 ? -2.48 13.992 16.859 1 86.31 52 VAL B O 1
ATOM 1419 N N . SER B 1 53 ? -4.207 15.102 17.734 1 87.38 53 SER B N 1
ATOM 1420 C CA . SER B 1 53 ? -5.16 14.086 17.297 1 87.38 53 SER B CA 1
ATOM 1421 C C . SER B 1 53 ? -5.176 13.961 15.773 1 87.38 53 SER B C 1
ATOM 1423 O O . SER B 1 53 ? -5.23 12.852 15.242 1 87.38 53 SER B O 1
ATOM 1425 N N . GLY B 1 54 ? -5.164 15.086 15.094 1 87.69 54 GLY B N 1
ATOM 1426 C CA . GLY B 1 54 ? -5.09 15.07 13.641 1 87.69 54 GLY B CA 1
ATOM 1427 C C . GLY B 1 54 ? -3.816 14.438 13.117 1 87.69 54 GLY B C 1
ATOM 1428 O O . GLY B 1 54 ? -3.844 13.695 12.133 1 87.69 54 GLY B O 1
ATOM 1429 N N . ARG B 1 55 ? -2.697 14.711 13.766 1 90.75 55 ARG B N 1
ATOM 1430 C CA . ARG B 1 55 ? -1.411 14.18 13.328 1 90.75 55 ARG B CA 1
ATOM 1431 C C . ARG B 1 55 ? -1.348 12.664 13.523 1 90.75 55 ARG B C 1
ATOM 1433 O O . ARG B 1 55 ? -0.812 11.945 12.68 1 90.75 55 ARG B O 1
ATOM 1440 N N . LEU B 1 56 ? -1.938 12.219 14.641 1 92.56 56 LEU B N 1
ATOM 1441 C CA . LEU B 1 56 ? -1.954 10.789 14.898 1 92.56 56 LEU B CA 1
ATOM 1442 C C . LEU B 1 56 ? -2.852 10.062 13.898 1 92.56 56 LEU B C 1
ATOM 1444 O O . LEU B 1 56 ? -2.537 8.953 13.469 1 92.56 56 LEU B O 1
ATOM 1448 N N . ASP B 1 57 ? -3.926 10.633 13.562 1 90.94 57 ASP B N 1
ATOM 1449 C CA . ASP B 1 57 ? -4.812 10.062 12.562 1 90.94 57 ASP B CA 1
ATOM 1450 C C . ASP B 1 57 ? -4.113 9.953 11.203 1 90.94 57 ASP B C 1
ATOM 1452 O O . ASP B 1 57 ? -4.199 8.922 10.539 1 90.94 57 ASP B O 1
ATOM 1456 N N . ARG B 1 58 ? -3.426 11.008 10.812 1 91.06 58 ARG B N 1
ATOM 1457 C CA . ARG B 1 58 ? -2.707 11.008 9.539 1 91.06 58 ARG B CA 1
ATOM 1458 C C . ARG B 1 58 ? -1.57 9.992 9.555 1 91.06 58 ARG B C 1
ATOM 1460 O O . ARG B 1 58 ? -1.281 9.359 8.539 1 91.06 58 ARG B O 1
ATOM 1467 N N . ALA B 1 59 ? -0.922 9.898 10.688 1 94.31 59 ALA B N 1
ATOM 1468 C CA . ALA B 1 59 ? 0.136 8.898 10.812 1 94.31 59 ALA B CA 1
ATOM 1469 C C . ALA B 1 59 ? -0.414 7.488 10.609 1 94.31 59 ALA B C 1
ATOM 1471 O O . ALA B 1 59 ? 0.215 6.66 9.945 1 94.31 59 ALA B O 1
ATOM 1472 N N . TYR B 1 60 ? -1.555 7.238 11.156 1 95 60 TYR B N 1
ATOM 1473 C CA . TYR B 1 60 ? -2.16 5.918 11 1 95 60 TYR B CA 1
ATOM 1474 C C . TYR B 1 60 ? -2.572 5.672 9.555 1 95 60 TYR B C 1
ATOM 1476 O O . TYR B 1 60 ? -2.387 4.57 9.031 1 95 60 TYR B O 1
ATOM 1484 N N . ARG B 1 61 ? -3.154 6.621 8.938 1 93.19 61 ARG B N 1
ATOM 1485 C CA . ARG B 1 61 ? -3.51 6.484 7.531 1 93.19 61 ARG B CA 1
ATOM 1486 C C . ARG B 1 61 ? -2.279 6.188 6.684 1 93.19 61 ARG B C 1
ATOM 1488 O O . ARG B 1 61 ? -2.34 5.371 5.758 1 93.19 61 ARG B O 1
ATOM 1495 N N . ASN B 1 62 ? -1.214 6.914 6.996 1 94.38 62 ASN B N 1
ATOM 1496 C CA . ASN B 1 62 ? 0.047 6.652 6.309 1 94.38 62 ASN B CA 1
ATOM 1497 C C . ASN B 1 62 ? 0.496 5.207 6.488 1 94.38 62 ASN B C 1
ATOM 1499 O O . ASN B 1 62 ? 0.988 4.582 5.547 1 94.38 62 ASN B O 1
ATOM 1503 N N . PHE B 1 63 ? 0.365 4.648 7.68 1 96.44 63 PHE B N 1
ATOM 1504 C CA . PHE B 1 63 ? 0.69 3.25 7.941 1 96.44 63 PHE B CA 1
ATOM 1505 C C . PHE B 1 63 ? -0.15 2.326 7.066 1 96.44 63 PHE B C 1
ATOM 1507 O O . PHE B 1 63 ? 0.365 1.361 6.5 1 96.44 63 PHE B O 1
ATOM 1514 N N . GLN B 1 64 ? -1.458 2.639 6.938 1 96.25 64 GLN B N 1
ATOM 1515 C CA . GLN B 1 64 ? -2.365 1.817 6.145 1 96.25 64 GLN B CA 1
ATOM 1516 C C . GLN B 1 64 ? -1.965 1.824 4.672 1 96.25 64 GLN B C 1
ATOM 1518 O O . GLN B 1 64 ? -2.242 0.87 3.943 1 96.25 64 GLN B O 1
ATOM 1523 N N . GLU B 1 65 ? -1.297 2.838 4.238 1 95.75 65 GLU B N 1
ATOM 1524 C CA . GLU B 1 65 ? -0.876 2.957 2.846 1 95.75 65 GLU B CA 1
ATOM 1525 C C . GLU B 1 65 ? 0.285 2.018 2.537 1 95.75 65 GLU B C 1
ATOM 1527 O O . GLU B 1 65 ? 0.403 1.514 1.417 1 95.75 65 GLU B O 1
ATOM 1532 N N . THR B 1 66 ? 1.199 1.815 3.451 1 97.06 66 THR B N 1
ATOM 1533 C CA . THR B 1 66 ? 2.457 1.138 3.152 1 97.06 66 THR B CA 1
ATOM 1534 C C . THR B 1 66 ? 2.447 -0.285 3.705 1 97.06 66 THR B C 1
ATOM 1536 O O . THR B 1 66 ? 3.127 -1.166 3.174 1 97.06 66 THR B O 1
ATOM 1539 N N . PHE B 1 67 ? 1.635 -0.575 4.707 1 98.12 67 PHE B N 1
ATOM 1540 C CA . PHE B 1 67 ? 1.596 -1.856 5.402 1 98.12 67 PHE B CA 1
ATOM 1541 C C . PHE B 1 67 ? 1.239 -2.984 4.441 1 98.12 67 PHE B C 1
ATOM 1543 O O . PHE B 1 67 ? 1.881 -4.035 4.441 1 98.12 67 PHE B O 1
ATOM 1550 N N . PRO B 1 68 ? 0.197 -2.805 3.59 1 97.81 68 PRO B N 1
ATOM 1551 C CA . PRO B 1 68 ? -0.14 -3.896 2.672 1 97.81 68 PRO B CA 1
ATOM 1552 C C . PRO B 1 68 ? 1.014 -4.262 1.74 1 97.81 68 PRO B C 1
ATOM 1554 O O . PRO B 1 68 ? 1.182 -5.43 1.39 1 97.81 68 PRO B O 1
ATOM 1557 N N . PHE B 1 69 ? 1.802 -3.248 1.27 1 98.44 69 PHE B N 1
ATOM 1558 C CA . PHE B 1 69 ? 2.961 -3.539 0.434 1 98.44 69 PHE B CA 1
ATOM 1559 C C . PHE B 1 69 ? 3.971 -4.395 1.188 1 98.44 69 PHE B C 1
ATOM 1561 O O . PHE B 1 69 ? 4.5 -5.367 0.641 1 98.44 69 PHE B O 1
ATOM 1568 N N . PHE B 1 70 ? 4.227 -4.031 2.471 1 98.75 70 PHE B N 1
ATOM 1569 C CA . PHE B 1 70 ? 5.188 -4.762 3.291 1 98.75 70 PHE B CA 1
ATOM 1570 C C . PHE B 1 70 ? 4.75 -6.211 3.479 1 98.75 70 PHE B C 1
ATOM 1572 O O . PHE B 1 70 ? 5.547 -7.133 3.291 1 98.75 70 PHE B O 1
ATOM 1579 N N . VAL B 1 71 ? 3.486 -6.445 3.824 1 97.81 71 VAL B N 1
ATOM 1580 C CA . VAL B 1 71 ? 2.965 -7.781 4.105 1 97.81 71 VAL B CA 1
ATOM 1581 C C . VAL B 1 71 ? 2.986 -8.625 2.83 1 97.81 71 VAL B C 1
ATOM 1583 O O . VAL B 1 71 ? 3.457 -9.758 2.838 1 97.81 71 VAL B O 1
ATOM 1586 N N . ALA B 1 72 ? 2.512 -8.031 1.751 1 98.19 72 ALA B N 1
ATOM 1587 C CA . ALA B 1 72 ? 2.463 -8.75 0.483 1 98.19 72 ALA B CA 1
ATOM 1588 C C . ALA B 1 72 ? 3.865 -9.133 0.016 1 98.19 72 ALA B C 1
ATOM 1590 O O . ALA B 1 72 ? 4.098 -10.266 -0.409 1 98.19 72 ALA B O 1
ATOM 1591 N N . ALA B 1 73 ? 4.77 -8.188 0.081 1 98.31 73 ALA B N 1
ATOM 1592 C CA . ALA B 1 73 ? 6.141 -8.445 -0.344 1 98.31 73 ALA B CA 1
ATOM 1593 C C . ALA B 1 73 ? 6.777 -9.547 0.502 1 98.31 73 ALA B C 1
ATOM 1595 O O . ALA B 1 73 ? 7.441 -10.445 -0.027 1 98.31 73 ALA B O 1
ATOM 1596 N N . THR B 1 74 ? 6.602 -9.477 1.799 1 98 74 THR B N 1
ATOM 1597 C CA . THR B 1 74 ? 7.211 -10.422 2.721 1 98 74 THR B CA 1
ATOM 1598 C C . THR B 1 74 ? 6.66 -11.828 2.498 1 98 74 THR B C 1
ATOM 1600 O O . THR B 1 74 ? 7.418 -12.797 2.412 1 98 74 THR B O 1
ATOM 1603 N N . PHE B 1 75 ? 5.355 -11.961 2.338 1 96.44 75 PHE B N 1
ATOM 1604 C CA . PHE B 1 75 ? 4.754 -13.258 2.074 1 96.44 75 PHE B CA 1
ATOM 1605 C C . PHE B 1 75 ? 5.215 -13.805 0.728 1 96.44 75 PHE B C 1
ATOM 1607 O O . PHE B 1 75 ? 5.52 -14.992 0.605 1 96.44 75 PHE B O 1
ATOM 1614 N N . ALA B 1 76 ? 5.203 -12.969 -0.25 1 96.12 76 ALA B N 1
ATOM 1615 C CA . ALA B 1 76 ? 5.633 -13.414 -1.571 1 96.12 76 ALA B CA 1
ATOM 1616 C C . ALA B 1 76 ? 7.07 -13.922 -1.537 1 96.12 76 ALA B C 1
ATOM 1618 O O . ALA B 1 76 ? 7.371 -14.992 -2.066 1 96.12 76 ALA B O 1
ATOM 1619 N N . ALA B 1 77 ? 7.938 -13.156 -0.909 1 96 77 ALA B N 1
ATOM 1620 C CA . ALA B 1 77 ? 9.336 -13.57 -0.796 1 96 77 ALA B CA 1
ATOM 1621 C C . ALA B 1 77 ? 9.453 -14.906 -0.068 1 96 77 ALA B C 1
ATOM 1623 O O . ALA B 1 77 ? 10.25 -15.758 -0.456 1 96 77 ALA B O 1
ATOM 1624 N N . TYR B 1 78 ? 8.688 -15.078 1 1 94.62 78 TYR B N 1
ATOM 1625 C CA . TYR B 1 78 ? 8.695 -16.312 1.773 1 94.62 78 TYR B CA 1
ATOM 1626 C C . TYR B 1 78 ? 8.234 -17.484 0.924 1 94.62 78 TYR B C 1
ATOM 1628 O O . TYR B 1 78 ? 8.875 -18.547 0.907 1 94.62 78 TYR B O 1
ATOM 1636 N N . LEU B 1 79 ? 7.188 -17.281 0.158 1 92.25 79 LEU B N 1
ATOM 1637 C CA . LEU B 1 79 ? 6.559 -18.375 -0.578 1 92.25 79 LEU B CA 1
ATOM 1638 C C . LEU B 1 79 ? 7.414 -18.797 -1.771 1 92.25 79 LEU B C 1
ATOM 1640 O O . LEU B 1 79 ? 7.402 -19.953 -2.172 1 92.25 79 LEU B O 1
ATOM 1644 N N . VAL B 1 80 ? 8.18 -17.859 -2.311 1 91.38 80 VAL B N 1
ATOM 1645 C CA . VAL B 1 80 ? 9.031 -18.234 -3.439 1 91.38 80 VAL B CA 1
ATOM 1646 C C . VAL B 1 80 ? 10.422 -18.609 -2.936 1 91.38 80 VAL B C 1
ATOM 1648 O O . VAL B 1 80 ? 11.359 -18.75 -3.727 1 91.38 80 VAL B O 1
ATOM 1651 N N . ALA B 1 81 ? 10.641 -18.672 -1.601 1 91.88 81 ALA B N 1
ATOM 1652 C CA . ALA B 1 81 ? 11.859 -19.125 -0.939 1 91.88 81 ALA B CA 1
ATOM 1653 C C . ALA B 1 81 ? 13.031 -18.188 -1.242 1 91.88 81 ALA B C 1
ATOM 1655 O O . ALA B 1 81 ? 14.133 -18.656 -1.543 1 91.88 81 ALA B O 1
ATOM 1656 N N . LYS B 1 82 ? 12.742 -16.938 -1.173 1 93.25 82 LYS B N 1
ATOM 1657 C CA . LYS B 1 82 ? 13.773 -15.945 -1.444 1 93.25 82 LYS B CA 1
ATOM 1658 C C . LYS B 1 82 ? 14.07 -15.102 -0.204 1 93.25 82 LYS B C 1
ATOM 1660 O O . LYS B 1 82 ? 14.609 -14 -0.308 1 93.25 82 LYS B O 1
ATOM 1665 N N . THR B 1 83 ? 13.703 -15.641 1 1 94.62 83 THR B N 1
ATOM 1666 C CA . THR B 1 83 ? 14.055 -14.938 2.23 1 94.62 83 THR B CA 1
ATOM 1667 C C . THR B 1 83 ? 15.539 -15.109 2.543 1 94.62 83 THR B C 1
ATOM 1669 O O . THR B 1 83 ? 16.141 -16.109 2.174 1 94.62 83 THR B O 1
ATOM 1672 N N . GLY B 1 84 ? 16.172 -14.164 3.145 1 95.12 84 GLY B N 1
ATOM 1673 C CA . GLY B 1 84 ? 17.562 -14.117 3.531 1 95.12 84 GLY B CA 1
ATOM 1674 C C . GLY B 1 84 ? 17.969 -12.797 4.152 1 95.12 84 GLY B C 1
ATOM 1675 O O . GLY B 1 84 ? 17.141 -12.094 4.727 1 95.12 84 GLY B O 1
ATOM 1676 N N . GLU B 1 85 ? 19.203 -12.531 4.066 1 96.5 85 GLU B N 1
ATOM 1677 C CA . GLU B 1 85 ? 19.734 -11.328 4.707 1 96.5 85 GLU B CA 1
ATOM 1678 C C . GLU B 1 85 ? 19.078 -10.07 4.137 1 96.5 85 GLU B C 1
ATOM 1680 O O . GLU B 1 85 ? 18.75 -9.148 4.879 1 96.5 85 GLU B O 1
ATOM 1685 N N . LEU B 1 86 ? 18.953 -10.055 2.838 1 97.06 86 LEU B N 1
ATOM 1686 C CA . LEU B 1 86 ? 18.375 -8.883 2.189 1 97.06 86 LEU B CA 1
ATOM 1687 C C . LEU B 1 86 ? 16.969 -8.617 2.701 1 97.06 86 LEU B C 1
ATOM 1689 O O . LEU B 1 86 ? 16.625 -7.488 3.059 1 97.06 86 LEU B O 1
ATOM 1693 N N . THR B 1 87 ? 16.141 -9.672 2.756 1 97.75 87 THR B N 1
ATOM 1694 C CA . THR B 1 87 ? 14.766 -9.5 3.203 1 97.75 87 THR B CA 1
ATOM 1695 C C . THR B 1 87 ? 14.711 -9.258 4.707 1 97.75 87 THR B C 1
ATOM 1697 O O . THR B 1 87 ? 13.852 -8.523 5.191 1 97.75 87 THR B O 1
ATOM 1700 N N . LEU B 1 88 ? 15.617 -9.836 5.508 1 97.62 88 LEU B N 1
ATOM 1701 C CA . LEU B 1 88 ? 15.656 -9.594 6.945 1 97.62 88 LEU B CA 1
ATOM 1702 C C . LEU B 1 88 ? 15.953 -8.125 7.242 1 97.62 88 LEU B C 1
ATOM 1704 O O . LEU B 1 88 ? 15.242 -7.488 8.023 1 97.62 88 LEU B O 1
ATOM 1708 N N . TRP B 1 89 ? 16.969 -7.641 6.621 1 98.25 89 TRP B N 1
ATOM 1709 C CA . TRP B 1 89 ? 17.328 -6.242 6.836 1 98.25 89 TRP B CA 1
ATOM 1710 C C . TRP B 1 89 ? 16.234 -5.316 6.301 1 98.25 89 TRP B C 1
ATOM 1712 O O . TRP B 1 89 ? 15.961 -4.266 6.883 1 98.25 89 TRP B O 1
ATOM 1722 N N . GLY B 1 90 ? 15.664 -5.668 5.125 1 98.56 90 GLY B N 1
ATOM 1723 C CA . GLY B 1 90 ? 14.539 -4.891 4.625 1 98.56 90 GLY B CA 1
ATOM 1724 C C . GLY B 1 90 ? 13.391 -4.797 5.617 1 98.56 90 GLY B C 1
ATOM 1725 O O . GLY B 1 90 ? 12.859 -3.713 5.848 1 98.56 90 GLY B O 1
ATOM 1726 N N . GLY B 1 91 ? 13.016 -5.922 6.215 1 98.62 91 GLY B N 1
ATOM 1727 C CA . GLY B 1 91 ? 11.953 -5.945 7.211 1 98.62 91 GLY B CA 1
ATOM 1728 C C . GLY B 1 91 ? 12.289 -5.137 8.453 1 98.62 91 GLY B C 1
ATOM 1729 O O . GLY B 1 91 ? 11.438 -4.414 8.977 1 98.62 91 GLY B O 1
ATOM 1730 N N . LEU B 1 92 ? 13.523 -5.242 8.922 1 98.56 92 LEU B N 1
ATOM 1731 C CA . LEU B 1 92 ? 13.953 -4.492 10.102 1 98.56 92 LEU B CA 1
ATOM 1732 C C . LEU B 1 92 ? 13.898 -2.99 9.836 1 98.56 92 LEU B C 1
ATOM 1734 O O . LEU B 1 92 ? 13.492 -2.217 10.703 1 98.56 92 LEU B O 1
ATOM 1738 N N . LEU B 1 93 ? 14.367 -2.615 8.672 1 98.69 93 LEU B N 1
ATOM 1739 C CA . LEU B 1 93 ? 14.312 -1.204 8.305 1 98.69 93 LEU B CA 1
ATOM 1740 C C . LEU B 1 93 ? 12.875 -0.706 8.273 1 98.69 93 LEU B C 1
ATOM 1742 O O . LEU B 1 93 ? 12.578 0.376 8.789 1 98.69 93 LEU B O 1
ATOM 1746 N N . TYR B 1 94 ? 11.953 -1.444 7.637 1 98.75 94 TYR B N 1
ATOM 1747 C CA . TYR B 1 94 ? 10.562 -1.017 7.562 1 98.75 94 TYR B CA 1
ATOM 1748 C C . TYR B 1 94 ? 9.961 -0.876 8.953 1 98.75 94 TYR B C 1
ATOM 1750 O O . TYR B 1 94 ? 9.469 0.196 9.32 1 98.75 94 TYR B O 1
ATOM 1758 N N . VAL B 1 95 ? 10.062 -1.941 9.773 1 98.69 95 VAL B N 1
ATOM 1759 C CA . VAL B 1 95 ? 9.414 -1.955 11.078 1 98.69 95 VAL B CA 1
ATOM 1760 C C . VAL B 1 95 ? 10.039 -0.887 11.977 1 98.69 95 VAL B C 1
ATOM 1762 O O . VAL B 1 95 ? 9.328 -0.122 12.633 1 98.69 95 VAL B O 1
ATOM 1765 N N . GLY B 1 96 ? 11.352 -0.81 12.016 1 98.69 96 GLY B N 1
ATOM 1766 C CA . GLY B 1 96 ? 12.031 0.196 12.82 1 98.69 96 GLY B CA 1
ATOM 1767 C C . GLY B 1 96 ? 11.656 1.616 12.438 1 98.69 96 GLY B C 1
ATOM 1768 O O . GLY B 1 96 ? 11.406 2.453 13.305 1 98.69 96 GLY B O 1
ATOM 1769 N N . ALA B 1 97 ? 11.688 1.911 11.156 1 98.69 97 ALA B N 1
ATOM 1770 C CA . ALA B 1 97 ? 11.336 3.244 10.672 1 98.69 97 ALA B CA 1
ATOM 1771 C C . ALA B 1 97 ? 9.891 3.582 11.008 1 98.69 97 ALA B C 1
ATOM 1773 O O . ALA B 1 97 ? 9.57 4.723 11.344 1 98.69 97 ALA B O 1
ATOM 1774 N N . ARG B 1 98 ? 8.969 2.596 10.93 1 98.25 98 ARG B N 1
ATOM 1775 C CA . ARG B 1 98 ? 7.562 2.846 11.234 1 98.25 98 ARG B CA 1
ATOM 1776 C C . ARG B 1 98 ? 7.367 3.131 12.719 1 98.25 98 ARG B C 1
ATOM 1778 O O . ARG B 1 98 ? 6.492 3.916 13.094 1 98.25 98 ARG B O 1
ATOM 1785 N N . ILE B 1 99 ? 8.141 2.512 13.57 1 98.19 99 ILE B N 1
ATOM 1786 C CA . ILE B 1 99 ? 8.078 2.777 15.008 1 98.19 99 ILE B CA 1
ATOM 1787 C C . ILE B 1 99 ? 8.516 4.215 15.281 1 98.19 99 ILE B C 1
ATOM 1789 O O . ILE B 1 99 ? 7.879 4.922 16.062 1 98.19 99 ILE B O 1
ATOM 1793 N N . LEU B 1 100 ? 9.57 4.641 14.641 1 98.06 100 LEU B N 1
ATOM 1794 C CA . LEU B 1 100 ? 10.117 5.977 14.844 1 98.06 100 LEU B CA 1
ATOM 1795 C C . LEU B 1 100 ? 9.211 7.035 14.219 1 98.06 100 LEU B C 1
ATOM 1797 O O . LEU B 1 100 ? 9.117 8.156 14.719 1 98.06 100 LEU B O 1
ATOM 1801 N N . TYR B 1 101 ? 8.508 6.73 13.164 1 97.31 101 TYR B N 1
ATOM 1802 C CA . TYR B 1 101 ? 7.684 7.645 12.383 1 97.31 101 TYR B CA 1
ATOM 1803 C C . TYR B 1 101 ? 6.57 8.242 13.234 1 97.31 101 TYR B C 1
ATOM 1805 O O . TYR B 1 101 ? 6.285 9.438 13.148 1 97.31 101 TYR B O 1
ATOM 1813 N N . VAL B 1 102 ? 6.004 7.469 14.109 1 95.75 102 VAL B N 1
ATOM 1814 C CA . VAL B 1 102 ? 4.797 7.859 14.828 1 95.75 102 VAL B CA 1
ATOM 1815 C C . VAL B 1 102 ? 5.117 8.984 15.805 1 95.75 102 VAL B C 1
ATOM 1817 O O . VAL B 1 102 ? 4.473 10.039 15.789 1 95.75 102 VAL B O 1
ATOM 1820 N N . PRO B 1 103 ? 6.078 8.867 16.703 1 95.94 103 PRO B N 1
ATOM 1821 C CA . PRO B 1 103 ? 6.355 9.984 17.594 1 95.94 103 PRO B CA 1
ATOM 1822 C C . PRO B 1 103 ? 6.836 11.234 16.859 1 95.94 103 PRO B C 1
ATOM 1824 O O . PRO B 1 103 ? 6.574 12.352 17.297 1 95.94 103 PRO B O 1
ATOM 1827 N N . LEU B 1 104 ? 7.574 11.094 15.758 1 95.5 104 LEU B N 1
ATOM 1828 C CA . LEU B 1 104 ? 7.988 12.25 14.969 1 95.5 104 LEU B CA 1
ATOM 1829 C C . LEU B 1 104 ? 6.781 12.977 14.383 1 95.5 104 LEU B C 1
ATOM 1831 O O . LEU B 1 104 ? 6.727 14.203 14.391 1 95.5 104 LEU B O 1
ATOM 1835 N N . TYR B 1 105 ? 5.867 12.172 13.859 1 92.62 105 TYR B N 1
ATOM 1836 C CA . TYR B 1 105 ? 4.641 12.742 13.312 1 92.62 105 TYR B CA 1
ATOM 1837 C C . TYR B 1 105 ? 3.832 13.438 14.406 1 92.62 105 TYR B C 1
ATOM 1839 O O . TYR B 1 105 ? 3.387 14.578 14.227 1 92.62 105 TYR B O 1
ATOM 1847 N N . ALA B 1 106 ? 3.676 12.766 15.523 1 92 106 ALA B N 1
ATOM 1848 C CA . ALA B 1 106 ? 2.918 13.312 16.641 1 92 106 ALA B CA 1
ATOM 1849 C C . ALA B 1 106 ? 3.516 14.641 17.125 1 92 106 ALA B C 1
ATOM 1851 O O . ALA B 1 106 ? 2.783 15.562 17.469 1 92 106 ALA B O 1
ATOM 1852 N N . ALA B 1 107 ? 4.785 14.789 17.156 1 93.38 107 ALA B N 1
ATOM 1853 C CA . ALA B 1 107 ? 5.484 15.977 17.625 1 93.38 107 ALA B CA 1
ATOM 1854 C C . ALA B 1 107 ? 5.52 17.062 16.562 1 93.38 107 ALA B C 1
ATOM 1856 O O . ALA B 1 107 ? 5.984 18.172 16.812 1 93.38 107 ALA B O 1
ATOM 1857 N N . GLY B 1 108 ? 5.117 16.75 15.375 1 89.56 108 GLY B N 1
ATOM 1858 C CA . GLY B 1 108 ? 5.078 17.734 14.305 1 89.56 108 GLY B CA 1
ATOM 1859 C C . GLY B 1 108 ? 6.438 18.016 13.695 1 89.56 108 GLY B C 1
ATOM 1860 O O . GLY B 1 108 ? 6.684 19.109 13.188 1 89.56 108 GLY B O 1
ATOM 1861 N N . ILE B 1 109 ? 7.348 17.031 13.766 1 90.12 109 ILE B N 1
ATOM 1862 C CA . ILE B 1 109 ? 8.688 17.188 13.203 1 90.12 109 ILE B CA 1
ATOM 1863 C C . ILE B 1 109 ? 8.68 16.781 11.734 1 90.12 109 ILE B C 1
ATOM 1865 O O . ILE B 1 109 ? 8.633 15.578 11.422 1 90.12 109 ILE B O 1
ATOM 1869 N N . THR B 1 110 ? 8.672 17.625 10.742 1 85.38 110 THR B N 1
ATOM 1870 C CA . THR B 1 110 ? 8.398 17.375 9.328 1 85.38 110 THR B CA 1
ATOM 1871 C C . THR B 1 110 ? 9.625 16.797 8.641 1 85.38 110 THR B C 1
ATOM 1873 O O . THR B 1 110 ? 9.539 15.773 7.965 1 85.38 110 THR B O 1
ATOM 1876 N N . GLY B 1 111 ? 10.859 17.406 8.633 1 87.38 111 GLY B N 1
ATOM 1877 C CA . GLY B 1 111 ? 12.047 16.969 7.918 1 87.38 111 GLY B CA 1
ATOM 1878 C C . GLY B 1 111 ? 12.461 15.555 8.273 1 87.38 111 GLY B C 1
ATOM 1879 O O . GLY B 1 111 ? 12.586 14.695 7.402 1 87.38 111 GLY B O 1
ATOM 1880 N N . LEU B 1 112 ? 12.555 15.266 9.484 1 92.81 112 LEU B N 1
ATOM 1881 C CA . LEU B 1 112 ? 13 13.953 9.953 1 92.81 112 LEU B CA 1
ATOM 1882 C C . LEU B 1 112 ? 11.953 12.883 9.672 1 92.81 112 LEU B C 1
ATOM 1884 O O . LEU B 1 112 ? 12.289 11.758 9.312 1 92.81 112 LEU B O 1
ATOM 1888 N N . ARG B 1 113 ? 10.648 13.234 9.727 1 92.31 113 ARG B N 1
ATOM 1889 C CA . ARG B 1 113 ? 9.594 12.266 9.445 1 92.31 113 ARG B CA 1
ATOM 1890 C C . ARG B 1 113 ? 9.625 11.828 7.988 1 92.31 113 ARG B C 1
ATOM 1892 O O . ARG B 1 113 ? 9.453 10.648 7.68 1 92.31 113 ARG B O 1
ATOM 1899 N N . THR B 1 114 ? 9.906 12.766 7.145 1 91.94 114 THR B N 1
ATOM 1900 C CA . THR B 1 114 ? 10.008 12.453 5.723 1 91.94 114 THR B CA 1
ATOM 1901 C C . THR B 1 114 ? 11.164 11.484 5.461 1 91.94 114 THR B C 1
ATOM 1903 O O . THR B 1 114 ? 11.008 10.508 4.734 1 91.94 114 THR B O 1
ATOM 1906 N N . LEU B 1 115 ? 12.281 11.758 6.035 1 95.06 115 LEU B N 1
ATOM 1907 C CA . LEU B 1 115 ? 13.453 10.906 5.871 1 95.06 115 LEU B CA 1
ATOM 1908 C C . LEU B 1 115 ? 13.172 9.492 6.387 1 95.06 115 LEU B C 1
ATOM 1910 O O . LEU B 1 115 ? 13.508 8.508 5.727 1 95.06 115 LEU B O 1
ATOM 1914 N N . VAL B 1 116 ? 12.578 9.336 7.508 1 97.5 116 VAL B N 1
ATOM 1915 C CA . VAL B 1 116 ? 12.289 8.047 8.125 1 97.5 116 VAL B CA 1
ATOM 1916 C C . VAL 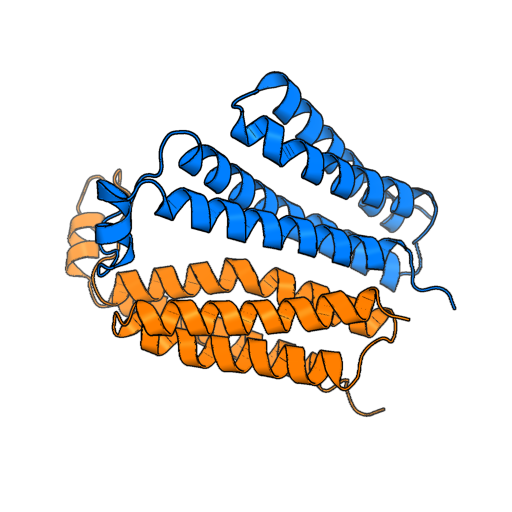B 1 116 ? 11.281 7.281 7.262 1 97.5 116 VAL B C 1
ATOM 1918 O O . VAL B 1 116 ? 11.375 6.059 7.133 1 97.5 116 VAL B O 1
ATOM 1921 N N . TRP B 1 117 ? 10.273 8 6.738 1 96.19 117 TRP B N 1
ATOM 1922 C CA . TRP B 1 117 ? 9.344 7.383 5.801 1 96.19 117 TRP B CA 1
ATOM 1923 C C . TRP B 1 117 ? 10.086 6.777 4.613 1 96.19 117 TRP B C 1
ATOM 1925 O O . TRP B 1 117 ? 9.812 5.641 4.219 1 96.19 117 TRP B O 1
ATOM 1935 N N . PHE B 1 118 ? 11.078 7.504 4.09 1 96.81 118 PHE B N 1
ATOM 1936 C CA . PHE B 1 118 ? 11.852 7.008 2.951 1 96.81 118 PHE B CA 1
ATOM 1937 C C . PHE B 1 118 ? 12.633 5.762 3.334 1 96.81 118 PHE B C 1
ATOM 1939 O O . PHE B 1 118 ? 12.766 4.832 2.533 1 96.81 118 PHE B O 1
ATOM 1946 N N . VAL B 1 119 ? 13.195 5.77 4.488 1 98 119 VAL B N 1
ATOM 1947 C CA . VAL B 1 119 ? 13.914 4.598 4.977 1 98 119 VAL B CA 1
ATOM 1948 C C . VAL B 1 119 ? 12.977 3.391 4.996 1 98 119 VAL B C 1
ATOM 1950 O O . VAL B 1 119 ? 13.359 2.289 4.594 1 98 119 VAL B O 1
ATOM 1953 N N . SER B 1 120 ? 11.742 3.533 5.461 1 98.5 120 SER B N 1
ATOM 1954 C CA . SER B 1 120 ? 10.773 2.439 5.461 1 98.5 120 SER B CA 1
ATOM 1955 C C . SER B 1 120 ? 10.516 1.932 4.047 1 98.5 120 SER B C 1
ATOM 1957 O O . SER B 1 120 ? 10.398 0.724 3.826 1 98.5 120 SER B O 1
ATOM 1959 N N . MET B 1 121 ? 10.461 2.859 3.082 1 97.69 121 MET B N 1
ATOM 1960 C CA . MET B 1 121 ? 10.195 2.471 1.7 1 97.69 121 MET B CA 1
ATOM 1961 C C . MET B 1 121 ? 11.383 1.721 1.107 1 97.69 121 MET B C 1
ATOM 1963 O O . MET B 1 121 ? 11.203 0.799 0.309 1 97.69 121 MET B O 1
ATOM 1967 N N . ILE B 1 122 ? 12.594 2.125 1.456 1 98.31 122 ILE B N 1
ATOM 1968 C CA . ILE B 1 122 ? 13.781 1.378 1.058 1 98.31 122 ILE B CA 1
ATOM 1969 C C . ILE B 1 122 ? 13.688 -0.058 1.567 1 98.31 122 ILE B C 1
ATOM 1971 O O . ILE B 1 122 ? 14.016 -1.003 0.846 1 98.31 122 ILE B O 1
ATOM 1975 N N . GLY B 1 123 ? 13.258 -0.24 2.793 1 98.69 123 GLY B N 1
ATOM 1976 C CA . GLY B 1 123 ? 13.062 -1.575 3.336 1 98.69 123 GLY B CA 1
ATOM 1977 C C . GLY B 1 123 ? 12.117 -2.426 2.506 1 98.69 123 GLY B C 1
ATOM 1978 O O . GLY B 1 123 ? 12.438 -3.566 2.168 1 98.69 123 GLY B O 1
ATOM 1979 N N . VAL B 1 124 ? 10.953 -1.877 2.174 1 98.56 124 VAL B N 1
ATOM 1980 C CA . VAL B 1 124 ? 10 -2.592 1.332 1 98.56 124 VAL B CA 1
ATOM 1981 C C . VAL B 1 124 ? 10.641 -2.902 -0.021 1 98.56 124 VAL B C 1
ATOM 1983 O O . VAL B 1 124 ? 10.516 -4.016 -0.532 1 98.56 124 VAL B O 1
ATOM 1986 N N . GLY B 1 125 ? 11.328 -1.897 -0.595 1 98.31 125 GLY B N 1
ATOM 1987 C CA . GLY B 1 125 ? 12.016 -2.098 -1.862 1 98.31 125 GLY B CA 1
ATOM 1988 C C . GLY B 1 125 ? 13.016 -3.234 -1.824 1 98.31 125 GLY B C 1
ATOM 1989 O O . GLY B 1 125 ? 13.156 -3.98 -2.797 1 98.31 125 GLY B O 1
ATOM 1990 N N . MET B 1 126 ? 13.742 -3.391 -0.773 1 98.31 126 MET B N 1
ATOM 1991 C CA . MET B 1 126 ? 14.711 -4.473 -0.612 1 98.31 126 MET B CA 1
ATOM 1992 C C . MET B 1 126 ? 14.016 -5.832 -0.663 1 98.31 126 MET B C 1
ATOM 1994 O O . MET B 1 126 ? 14.531 -6.773 -1.275 1 98.31 126 MET B O 1
ATOM 1998 N N . ILE B 1 127 ? 12.906 -5.957 -0.036 1 98.06 127 ILE B N 1
ATOM 1999 C CA . ILE B 1 127 ? 12.172 -7.223 -0.032 1 98.06 127 ILE B CA 1
ATOM 2000 C C . ILE B 1 127 ? 11.648 -7.52 -1.434 1 98.06 127 ILE B C 1
ATOM 2002 O O . ILE B 1 127 ? 11.75 -8.648 -1.919 1 98.06 127 ILE B O 1
ATOM 2006 N N . VAL B 1 128 ? 11.094 -6.504 -2.094 1 97.88 128 VAL B N 1
ATOM 2007 C CA . VAL B 1 128 ? 10.602 -6.668 -3.459 1 97.88 128 VAL B CA 1
ATOM 2008 C C . VAL B 1 128 ? 11.75 -7.09 -4.371 1 97.88 128 VAL B C 1
ATOM 2010 O O . VAL B 1 128 ? 11.594 -7.984 -5.207 1 97.88 128 VAL B O 1
ATOM 2013 N N . ALA B 1 129 ? 12.906 -6.43 -4.23 1 97.5 129 ALA B N 1
ATOM 2014 C CA . ALA B 1 129 ? 14.078 -6.766 -5.043 1 97.5 129 ALA B CA 1
ATOM 2015 C C . ALA B 1 129 ? 14.445 -8.234 -4.887 1 97.5 129 ALA B C 1
ATOM 2017 O O . ALA B 1 129 ? 14.812 -8.898 -5.863 1 97.5 129 ALA B O 1
ATOM 2018 N N . ALA B 1 130 ? 14.344 -8.781 -3.707 1 95.69 130 ALA B N 1
ATOM 2019 C CA . ALA B 1 130 ? 14.688 -10.172 -3.439 1 95.69 130 ALA B CA 1
ATOM 2020 C C . ALA B 1 130 ? 13.805 -11.125 -4.242 1 95.69 130 ALA B C 1
ATOM 2022 O O . ALA B 1 130 ? 14.258 -12.188 -4.672 1 95.69 130 ALA B O 1
ATOM 2023 N N . ILE B 1 131 ? 12.547 -10.688 -4.473 1 93.62 131 ILE B N 1
ATOM 2024 C CA . ILE B 1 131 ? 11.602 -11.508 -5.211 1 93.62 131 ILE B CA 1
ATOM 2025 C C . ILE B 1 131 ? 12.07 -11.68 -6.652 1 93.62 131 ILE B C 1
ATOM 2027 O O . ILE B 1 131 ? 11.898 -12.75 -7.242 1 93.62 131 ILE B O 1
ATOM 2031 N N . PHE B 1 132 ? 12.719 -10.695 -7.164 1 93.25 132 PHE B N 1
ATOM 2032 C CA . PHE B 1 132 ? 13.07 -10.711 -8.578 1 93.25 132 PHE B CA 1
ATOM 2033 C C . PHE B 1 132 ? 14.523 -11.133 -8.766 1 93.25 132 PHE B C 1
ATOM 2035 O O . PHE B 1 132 ? 14.938 -11.469 -9.883 1 93.25 132 PHE B O 1
ATOM 2042 N N . LEU B 1 133 ? 15.227 -11.062 -7.66 1 86 133 LEU B N 1
ATOM 2043 C CA . LEU B 1 133 ? 16.641 -11.398 -7.777 1 86 133 LEU B CA 1
ATOM 2044 C C . LEU B 1 133 ? 16.859 -12.906 -7.688 1 86 133 LEU B C 1
ATOM 2046 O O . LEU B 1 133 ? 16.094 -13.609 -7.02 1 86 133 LEU B O 1
ATOM 2050 N N . ALA B 1 134 ? 17.656 -13.586 -8.484 1 66.94 134 ALA B N 1
ATOM 2051 C CA . ALA B 1 134 ? 18.031 -14.992 -8.562 1 66.94 134 ALA B CA 1
ATOM 2052 C C . ALA B 1 134 ? 18.859 -15.414 -7.355 1 66.94 134 ALA B C 1
ATOM 2054 O O . ALA B 1 134 ? 19.641 -14.609 -6.816 1 66.94 134 ALA B O 1
#

InterPro domains:
  IPR001129 Membrane-associated, eicosanoid/glutathione metabolism (MAPEG) protein [PF01124] (8-132)
  IPR023352 Membrane associated eicosanoid/glutathione metabolism-like domain superfamily [G3DSA:1.20.120.550] (3-134)
  IPR023352 Membrane associated eicosanoid/glutathione metabolism-like domain superfamily [SSF161084] (8-126)